Protein AF-A0A353A021-F1 (afdb_monomer)

Sequence (235 aa):
FKGVKILSTRYASTDGLDIVNSQQCAFLNTFIRANDDAIAIKGLDSRAPAECPPTRNLTFCGMQLWNDCNCAMGIGAENHCSLYENIRFMNSSILFSYDDPDYHEALDERAALAICCIHGTYFRNISYENIDVYHCERLIAAGFQPSFWFGFLPGDQSTPGGMSNIRYVNVQSYSNSGSNIANQIHIYGWQREGTPSKSVDGVLLDRVCIEGKPVTSASDPHLVLGPNVVNMTFK

Radius of gyration: 16.08 Å; Cα contacts (8 Å, |Δi|>4): 768; chains: 1; bounding box: 40×40×42 Å

Structure (mmCIF, N/CA/C/O backbone):
data_AF-A0A353A021-F1
#
_entry.id   AF-A0A353A021-F1
#
loop_
_atom_site.group_PDB
_atom_site.id
_atom_site.type_symbol
_atom_site.label_atom_id
_atom_site.label_alt_id
_atom_site.label_comp_id
_atom_site.label_asym_id
_atom_site.label_entity_id
_atom_site.label_seq_id
_atom_site.pdbx_PDB_ins_code
_atom_site.Cartn_x
_atom_site.Cartn_y
_atom_site.Cartn_z
_atom_site.occupancy
_atom_site.B_iso_or_equiv
_atom_site.auth_seq_id
_atom_site.auth_comp_id
_atom_site.auth_asym_id
_atom_site.auth_atom_id
_atom_site.pdbx_PDB_model_num
ATOM 1 N N . PHE A 1 1 ? -15.316 -12.879 -6.096 1.00 92.00 1 PHE A N 1
ATOM 2 C CA . PHE A 1 1 ? -1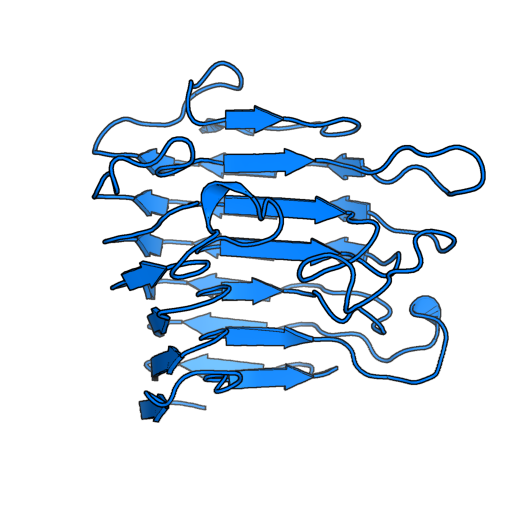5.353 -13.720 -4.882 1.00 92.00 1 PHE A CA 1
ATOM 3 C C . PHE A 1 1 ? -16.256 -13.070 -3.847 1.00 92.00 1 PHE A C 1
ATOM 5 O O . PHE A 1 1 ? -16.175 -11.857 -3.685 1.00 92.00 1 PHE A O 1
ATOM 12 N N . LYS A 1 2 ? -17.151 -13.825 -3.194 1.00 96.81 2 LYS A N 1
ATOM 13 C CA . LYS A 1 2 ? -18.099 -13.269 -2.216 1.00 96.81 2 LYS A CA 1
ATOM 14 C C . LYS A 1 2 ? -18.283 -14.199 -1.018 1.00 96.81 2 LYS A C 1
ATOM 16 O O . LYS A 1 2 ? -18.484 -15.390 -1.232 1.00 96.81 2 LYS A O 1
ATOM 21 N N . GLY A 1 3 ? -18.276 -13.658 0.202 1.00 96.94 3 GLY A N 1
ATOM 22 C CA . GLY A 1 3 ? -18.584 -14.424 1.417 1.00 96.94 3 GLY A CA 1
ATOM 23 C C . GLY A 1 3 ? -17.494 -15.416 1.826 1.00 96.94 3 GLY A C 1
ATOM 24 O O . GLY A 1 3 ? -17.795 -16.422 2.465 1.00 96.94 3 GLY A O 1
ATOM 25 N N . VAL A 1 4 ? -16.249 -15.173 1.412 1.00 97.06 4 VAL A N 1
ATOM 26 C CA . VAL A 1 4 ? -15.121 -16.073 1.678 1.00 97.06 4 VAL A CA 1
ATOM 27 C C . VAL A 1 4 ? -14.572 -15.810 3.082 1.00 97.06 4 VAL A C 1
ATOM 29 O O . VAL A 1 4 ? -14.605 -14.682 3.573 1.00 97.06 4 VAL A O 1
ATOM 32 N N . LYS A 1 5 ? -14.075 -16.855 3.743 1.00 97.81 5 LYS A N 1
ATOM 33 C CA . LYS A 1 5 ? -13.359 -16.742 5.016 1.00 97.81 5 LYS A CA 1
ATOM 34 C C . LYS A 1 5 ? -12.024 -17.457 4.892 1.00 97.81 5 LYS A C 1
ATOM 36 O O . LYS A 1 5 ? -12.008 -18.621 4.502 1.00 97.81 5 LYS A O 1
ATOM 41 N N . ILE A 1 6 ? -10.940 -16.764 5.214 1.00 96.50 6 ILE A N 1
ATOM 42 C CA . ILE A 1 6 ? -9.573 -17.289 5.153 1.00 96.50 6 ILE A CA 1
ATOM 43 C C . ILE A 1 6 ? -8.971 -17.178 6.550 1.00 96.50 6 ILE A C 1
ATOM 45 O O . ILE A 1 6 ? -9.066 -16.125 7.180 1.00 96.50 6 ILE A O 1
ATOM 49 N N . LEU A 1 7 ? -8.427 -18.284 7.056 1.00 95.94 7 LEU A N 1
ATOM 50 C CA . LEU A 1 7 ? -7.794 -18.359 8.368 1.00 95.94 7 LEU A CA 1
ATOM 51 C C . LEU A 1 7 ? -6.447 -19.068 8.225 1.00 95.94 7 LEU A C 1
ATOM 53 O O . LEU A 1 7 ? -6.387 -20.290 8.087 1.00 95.94 7 LEU A O 1
ATOM 57 N N . SER A 1 8 ? -5.387 -18.277 8.292 1.00 90.06 8 SER A N 1
ATOM 58 C CA . SER A 1 8 ? -3.998 -18.663 8.086 1.00 90.06 8 SER A CA 1
ATOM 59 C C . SER A 1 8 ? -3.183 -18.134 9.268 1.00 90.06 8 SER A C 1
ATOM 61 O O . SER A 1 8 ? -2.570 -17.080 9.206 1.00 90.06 8 SER A O 1
ATOM 63 N N . THR A 1 9 ? -3.248 -18.807 10.418 1.00 88.56 9 THR A N 1
ATOM 64 C CA . THR A 1 9 ? -2.686 -18.271 11.677 1.00 88.56 9 THR A CA 1
ATOM 65 C C . THR A 1 9 ? -1.239 -18.684 11.936 1.00 88.56 9 THR A C 1
ATOM 67 O O . THR A 1 9 ? -0.663 -18.310 12.958 1.00 88.56 9 THR A O 1
ATOM 70 N N . ARG A 1 10 ? -0.641 -19.501 11.064 1.00 90.25 10 ARG A N 1
ATOM 71 C CA . ARG A 1 10 ? 0.705 -20.037 11.275 1.00 90.25 10 ARG A CA 1
ATOM 72 C C . ARG A 1 10 ? 1.753 -19.019 10.831 1.00 90.25 10 ARG A C 1
ATOM 74 O O . ARG A 1 10 ? 1.872 -18.750 9.646 1.00 90.25 10 ARG A O 1
ATOM 81 N N . TYR A 1 11 ? 2.556 -18.540 11.772 1.00 85.38 11 TYR A N 1
ATOM 82 C CA . TYR A 1 11 ? 3.728 -17.721 11.465 1.00 85.38 11 TYR A CA 1
ATOM 83 C C . TYR A 1 11 ? 4.793 -18.550 10.712 1.00 85.38 11 TYR A C 1
ATOM 85 O O . TYR A 1 11 ? 5.052 -19.693 11.113 1.00 85.38 11 TYR A O 1
ATOM 93 N N . ALA A 1 12 ? 5.438 -18.072 9.642 1.00 81.56 12 ALA A N 1
ATOM 94 C CA . ALA A 1 12 ? 5.248 -16.832 8.859 1.00 81.56 12 ALA A CA 1
ATOM 95 C C . ALA A 1 12 ? 4.910 -17.165 7.386 1.00 81.56 12 ALA A C 1
ATOM 97 O O . ALA A 1 12 ? 4.803 -18.349 7.047 1.00 81.56 12 ALA A O 1
ATOM 98 N N . SER A 1 13 ? 4.780 -16.149 6.517 1.00 86.31 13 SER A N 1
ATOM 99 C CA . SER A 1 13 ? 4.538 -16.309 5.068 1.00 86.31 13 SER A CA 1
ATOM 100 C C . SER A 1 13 ? 3.213 -16.993 4.746 1.00 86.31 13 SER A C 1
ATOM 102 O O . SER A 1 13 ? 3.128 -17.876 3.888 1.00 86.31 13 SER A O 1
ATOM 104 N N . THR A 1 14 ? 2.175 -16.634 5.502 1.00 92.12 14 THR A N 1
ATOM 105 C CA . THR A 1 14 ? 0.817 -17.135 5.293 1.00 92.12 14 THR A CA 1
ATOM 106 C C . THR A 1 14 ? -0.143 -16.009 4.949 1.00 92.12 14 THR A C 1
ATOM 108 O O . THR A 1 14 ? -1.041 -15.663 5.722 1.00 92.12 14 THR 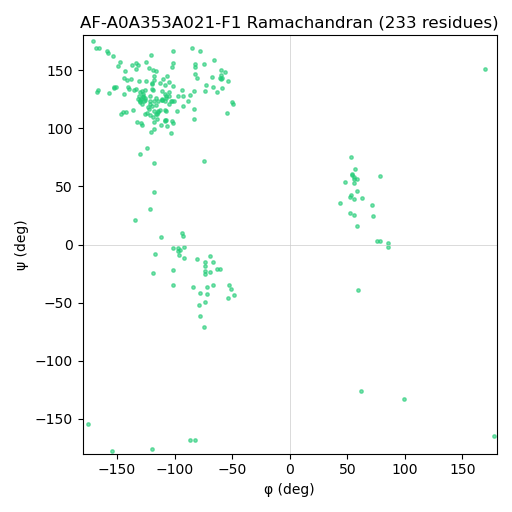A O 1
ATOM 111 N N . ASP A 1 15 ? 0.049 -15.475 3.749 1.00 94.19 15 ASP A N 1
ATOM 112 C CA . ASP A 1 15 ? -0.797 -14.455 3.153 1.00 94.19 15 ASP A CA 1
ATOM 113 C C . ASP A 1 15 ? -2.258 -14.927 3.092 1.00 94.19 15 ASP A C 1
ATOM 115 O O . ASP A 1 15 ? -2.580 -16.117 2.962 1.00 94.19 15 ASP A O 1
ATOM 119 N N . GLY A 1 16 ? -3.175 -13.973 3.207 1.00 95.88 16 GLY A N 1
ATOM 120 C CA . GLY A 1 16 ? -4.602 -14.231 3.093 1.00 95.88 16 GLY A CA 1
ATOM 121 C C . G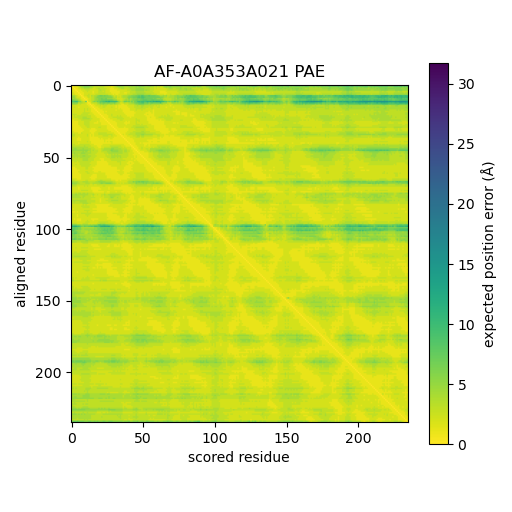LY A 1 16 ? -5.033 -14.379 1.641 1.00 95.88 16 GLY A C 1
ATOM 122 O O . GLY A 1 16 ? -5.561 -15.415 1.234 1.00 95.88 16 GLY A O 1
ATOM 123 N N . LEU A 1 17 ? -4.843 -13.317 0.863 1.00 95.69 17 LEU A N 1
ATOM 124 C CA . LEU A 1 17 ? -5.246 -13.256 -0.532 1.00 95.69 17 LEU A CA 1
ATOM 125 C C . LEU A 1 17 ? -4.145 -12.622 -1.380 1.00 95.69 17 LEU A C 1
ATOM 127 O O . LEU A 1 17 ? -3.906 -11.423 -1.270 1.00 95.69 17 LEU A O 1
ATOM 131 N N . ASP A 1 18 ? -3.584 -13.416 -2.289 1.00 96.31 18 ASP A N 1
ATOM 132 C CA . ASP A 1 18 ? -2.661 -12.955 -3.324 1.00 96.31 18 ASP A CA 1
ATOM 133 C C . ASP A 1 18 ? -3.401 -12.614 -4.623 1.00 96.31 18 ASP A C 1
ATOM 135 O O . ASP A 1 18 ? -4.147 -13.425 -5.184 1.00 96.31 18 ASP A O 1
ATOM 139 N N . ILE A 1 19 ? -3.164 -11.409 -5.139 1.00 97.56 19 ILE A N 1
ATOM 140 C CA . ILE A 1 19 ? -3.688 -10.924 -6.414 1.00 97.56 19 ILE A CA 1
ATOM 141 C C . ILE A 1 19 ? -2.497 -10.587 -7.299 1.00 97.56 19 ILE A C 1
ATOM 143 O O . ILE A 1 19 ? -1.926 -9.502 -7.208 1.00 97.56 19 ILE A O 1
ATOM 147 N N . VAL A 1 20 ? -2.130 -11.523 -8.169 1.00 97.62 20 VAL A N 1
ATOM 148 C CA . VAL A 1 20 ? -0.923 -11.433 -9.000 1.00 97.62 20 VAL A CA 1
ATOM 149 C C . VAL A 1 20 ? -1.307 -11.102 -10.439 1.00 97.62 20 VAL A C 1
ATOM 151 O O . VAL A 1 20 ? -2.095 -11.838 -11.037 1.00 97.62 20 VAL A O 1
ATOM 154 N N . ASN A 1 21 ? -0.800 -9.986 -10.982 1.00 97.81 21 ASN A N 1
ATOM 155 C CA . ASN A 1 21 ? -1.000 -9.545 -12.381 1.00 97.81 21 ASN A CA 1
ATOM 156 C C . ASN A 1 21 ? -2.452 -9.689 -12.892 1.00 97.81 21 ASN A C 1
ATOM 158 O O . ASN A 1 21 ? -2.706 -10.034 -14.049 1.00 97.81 21 ASN A O 1
ATOM 162 N N . SER A 1 22 ? -3.422 -9.465 -12.003 1.00 97.94 22 SER A N 1
ATOM 163 C CA . SER A 1 22 ? -4.833 -9.776 -12.233 1.00 97.94 22 SER A CA 1
ATOM 164 C C . SER A 1 22 ? -5.636 -8.533 -12.584 1.00 97.94 22 SER A C 1
ATOM 166 O O . SER A 1 22 ? -5.317 -7.411 -12.187 1.00 97.94 22 SER A O 1
ATOM 168 N N . GLN A 1 23 ? -6.720 -8.733 -13.330 1.00 98.00 23 GLN A N 1
ATOM 169 C CA . GLN A 1 23 ? -7.564 -7.645 -13.804 1.00 98.00 23 GLN A CA 1
ATOM 170 C C . GLN A 1 23 ? -9.040 -7.958 -13.579 1.00 98.00 23 GLN A C 1
ATOM 172 O O . GLN A 1 23 ? -9.439 -9.119 -13.619 1.00 98.00 23 GLN A O 1
ATOM 177 N N . GLN A 1 24 ? -9.853 -6.917 -13.384 1.00 98.31 24 GLN A N 1
ATOM 178 C CA . GLN A 1 24 ? -11.321 -7.022 -13.352 1.00 98.31 24 GLN A CA 1
ATOM 179 C C . GLN A 1 24 ? -11.836 -7.991 -12.273 1.00 98.31 24 GLN A C 1
ATOM 181 O O . GLN A 1 24 ? -12.713 -8.821 -12.513 1.00 98.31 24 GLN A O 1
ATOM 186 N N . CYS A 1 25 ? -11.285 -7.884 -11.065 1.00 98.19 25 CYS A N 1
ATOM 187 C CA . CYS A 1 25 ? -11.653 -8.739 -9.940 1.00 98.19 25 CYS A CA 1
ATOM 188 C C . CYS A 1 25 ? -12.425 -7.959 -8.874 1.00 98.19 25 CYS A C 1
ATOM 190 O O . CYS A 1 25 ? -12.107 -6.811 -8.564 1.00 98.19 25 CYS A O 1
ATOM 192 N N . ALA A 1 26 ? -13.413 -8.617 -8.268 1.00 98.50 26 ALA A N 1
ATOM 193 C CA . ALA A 1 26 ? -14.145 -8.090 -7.124 1.00 98.50 26 ALA A CA 1
ATOM 194 C C . ALA A 1 26 ? -14.167 -9.101 -5.972 1.00 98.50 26 ALA A C 1
ATOM 196 O O . ALA A 1 26 ? -14.499 -10.277 -6.170 1.00 98.50 26 ALA A O 1
ATOM 197 N N . PHE A 1 27 ? -13.860 -8.629 -4.769 1.00 98.44 27 PHE A N 1
ATOM 198 C CA . PHE A 1 27 ? -13.835 -9.379 -3.518 1.00 98.44 27 PHE A CA 1
ATOM 199 C C . PHE A 1 27 ? -14.799 -8.713 -2.541 1.00 98.44 27 PHE A C 1
ATOM 201 O O . PHE A 1 27 ? -14.643 -7.540 -2.210 1.00 98.44 27 PHE A O 1
ATOM 208 N N . LEU A 1 28 ? -15.842 -9.444 -2.149 1.00 98.69 28 LEU A N 1
ATOM 209 C CA . LEU A 1 28 ? -16.991 -8.883 -1.447 1.00 98.69 28 LEU A CA 1
ATOM 210 C C . LEU A 1 28 ? -17.277 -9.649 -0.156 1.00 98.69 28 LEU A C 1
ATOM 212 O O . LEU A 1 28 ? -17.483 -10.863 -0.194 1.00 98.69 28 LEU A O 1
ATOM 216 N N . ASN A 1 29 ? -17.421 -8.938 0.957 1.00 98.56 29 ASN A N 1
ATOM 217 C CA . ASN A 1 29 ? -17.878 -9.494 2.233 1.00 98.56 29 ASN A CA 1
ATOM 218 C C . ASN A 1 29 ? -17.005 -10.668 2.703 1.00 98.56 29 ASN A C 1
ATOM 220 O O . ASN A 1 29 ? -17.508 -11.771 2.931 1.00 98.56 29 ASN A O 1
ATOM 224 N N . THR A 1 30 ? -15.696 -10.445 2.774 1.00 98.19 30 THR A N 1
ATOM 225 C CA . THR A 1 30 ? -14.707 -11.481 3.089 1.00 98.19 30 THR A CA 1
ATOM 226 C C . THR A 1 30 ? -14.069 -11.201 4.445 1.00 98.19 30 THR A C 1
ATOM 228 O O . THR A 1 30 ? -13.740 -10.058 4.753 1.00 98.19 30 THR A O 1
ATOM 231 N N . PHE A 1 31 ? -13.863 -12.256 5.233 1.00 98.50 31 PHE A N 1
ATOM 232 C CA . PHE A 1 31 ? -13.054 -12.204 6.452 1.00 98.50 31 PHE A CA 1
ATOM 233 C C . PHE A 1 31 ? -11.700 -12.868 6.203 1.00 98.50 31 PHE A C 1
ATOM 235 O O . PHE A 1 31 ? -11.657 -13.987 5.686 1.00 98.50 31 PHE A O 1
ATOM 242 N N . ILE A 1 32 ? -10.613 -12.204 6.582 1.00 98.12 32 ILE A N 1
ATOM 243 C CA . ILE A 1 32 ? -9.255 -12.730 6.448 1.00 98.12 32 ILE A CA 1
ATOM 244 C C . ILE A 1 32 ? -8.534 -12.581 7.779 1.00 98.12 32 ILE A C 1
ATOM 246 O O . ILE A 1 32 ? -8.409 -11.479 8.306 1.00 98.12 32 ILE A O 1
ATOM 250 N N . ARG A 1 33 ? -8.021 -13.702 8.279 1.00 97.06 33 ARG A N 1
ATOM 251 C CA . ARG A 1 33 ? -7.033 -13.762 9.346 1.00 97.06 33 ARG A CA 1
ATOM 252 C C . ARG A 1 33 ? -5.760 -14.369 8.772 1.00 97.06 33 ARG A C 1
ATOM 254 O O . ARG A 1 33 ? -5.779 -15.550 8.446 1.00 97.06 33 ARG A O 1
ATOM 261 N N . ALA A 1 34 ? -4.694 -13.590 8.658 1.00 96.06 34 ALA A N 1
ATOM 262 C CA . ALA A 1 34 ? -3.418 -13.998 8.072 1.00 96.06 34 ALA A CA 1
ATOM 263 C C . ALA A 1 34 ? -2.264 -13.762 9.052 1.00 96.06 34 ALA A C 1
ATOM 265 O O . ALA A 1 34 ? -2.388 -12.953 9.975 1.00 96.06 34 ALA A O 1
ATOM 266 N N . ASN A 1 35 ? -1.158 -14.478 8.870 1.00 93.75 35 ASN A N 1
ATOM 267 C CA . ASN A 1 35 ? 0.086 -14.268 9.610 1.00 93.75 35 ASN A CA 1
ATOM 268 C C . ASN A 1 35 ? 1.212 -13.865 8.639 1.00 93.75 35 ASN A C 1
ATOM 270 O O . ASN A 1 35 ? 2.300 -14.441 8.634 1.00 93.75 35 ASN A O 1
ATOM 274 N N . ASP A 1 36 ? 0.832 -12.941 7.755 1.00 93.19 36 ASP A N 1
ATOM 275 C CA . ASP A 1 36 ? 1.571 -12.143 6.773 1.00 93.19 36 ASP A CA 1
ATOM 276 C C . ASP A 1 36 ? 0.532 -11.176 6.153 1.00 93.19 36 ASP A C 1
ATOM 278 O O . ASP A 1 36 ? -0.501 -10.916 6.787 1.00 93.19 36 ASP A O 1
ATOM 282 N N . ASP A 1 37 ? 0.732 -10.705 4.922 1.00 95.56 37 ASP A N 1
ATOM 283 C CA . ASP A 1 37 ? -0.216 -9.846 4.213 1.00 95.56 37 ASP A CA 1
ATOM 284 C C . ASP A 1 37 ? -1.654 -10.403 4.209 1.00 95.56 37 ASP A C 1
ATOM 286 O O . ASP A 1 37 ? -1.926 -11.498 3.710 1.00 95.56 37 ASP A O 1
ATOM 290 N N . ALA A 1 38 ? -2.637 -9.645 4.710 1.00 97.38 38 ALA A N 1
ATOM 291 C CA . ALA A 1 38 ? -4.036 -10.083 4.616 1.00 97.38 38 ALA A CA 1
ATOM 292 C C . ALA A 1 38 ? -4.553 -9.985 3.170 1.00 97.38 38 ALA A C 1
ATOM 294 O O . ALA A 1 38 ? -5.223 -10.896 2.675 1.00 97.38 38 ALA A O 1
ATOM 295 N N . ILE A 1 39 ? -4.226 -8.894 2.481 1.00 98.12 39 ILE A N 1
ATOM 296 C CA . ILE A 1 39 ? -4.413 -8.728 1.039 1.00 98.12 39 ILE A CA 1
ATOM 297 C C . ILE A 1 39 ?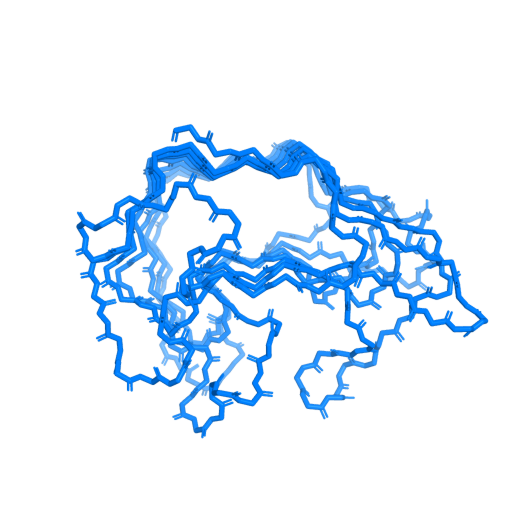 -3.076 -8.285 0.458 1.00 98.12 39 ILE A C 1
ATOM 299 O O . ILE A 1 39 ? -2.603 -7.206 0.809 1.00 98.12 39 ILE A O 1
ATOM 303 N N . ALA A 1 40 ? -2.532 -9.065 -0.471 1.00 97.81 40 ALA A N 1
ATOM 304 C CA . ALA A 1 40 ? -1.299 -8.753 -1.176 1.00 97.81 40 ALA A CA 1
ATOM 305 C C . ALA A 1 40 ? -1.577 -8.601 -2.680 1.00 97.81 40 ALA A C 1
ATOM 307 O O . ALA A 1 40 ? -1.977 -9.541 -3.373 1.00 97.81 40 ALA A O 1
ATOM 308 N N . ILE A 1 41 ? -1.396 -7.392 -3.211 1.00 98.69 41 ILE A N 1
ATOM 309 C CA . ILE A 1 41 ? -1.548 -7.101 -4.641 1.00 98.69 41 ILE A CA 1
ATOM 310 C C . ILE A 1 41 ? -0.162 -7.005 -5.273 1.00 98.69 41 ILE A C 1
ATOM 312 O O . ILE A 1 41 ? 0.534 -6.006 -5.108 1.00 98.69 41 ILE A O 1
ATOM 316 N N . LYS A 1 42 ? 0.216 -8.021 -6.048 1.00 97.44 42 LYS A N 1
ATOM 317 C CA . LYS A 1 42 ? 1.590 -8.248 -6.507 1.00 97.44 42 LYS A CA 1
ATOM 318 C C . LYS A 1 42 ? 1.707 -8.255 -8.032 1.00 97.44 42 LYS A C 1
ATOM 320 O O . LYS A 1 42 ? 0.728 -8.381 -8.779 1.00 97.44 42 LYS A O 1
ATOM 325 N N . GLY A 1 43 ? 2.938 -8.097 -8.496 1.00 97.00 43 GLY A N 1
ATOM 326 C CA . GLY A 1 43 ? 3.365 -8.305 -9.872 1.00 97.00 43 GLY A CA 1
ATOM 327 C C . GLY A 1 43 ? 4.537 -9.276 -9.890 1.00 97.00 43 GLY A C 1
ATOM 328 O O . GLY A 1 43 ? 5.614 -8.928 -9.410 1.00 97.00 43 GLY A O 1
ATOM 329 N N . LEU A 1 44 ? 4.324 -10.471 -10.438 1.00 95.62 44 LEU A N 1
ATOM 330 C CA . LEU A 1 44 ? 5.322 -11.529 -10.547 1.00 95.62 44 LEU A CA 1
ATOM 331 C C . LEU A 1 44 ? 5.505 -11.896 -12.020 1.00 95.62 44 LEU A C 1
ATOM 333 O O . LEU A 1 44 ? 4.623 -12.471 -12.654 1.00 95.62 44 LEU A O 1
ATOM 337 N N . ASP A 1 45 ? 6.672 -11.569 -12.559 1.00 94.75 45 ASP A N 1
ATOM 338 C CA . ASP A 1 45 ? 7.097 -11.903 -13.915 1.00 94.75 45 ASP A CA 1
ATOM 339 C C . ASP A 1 45 ? 8.632 -11.848 -13.965 1.00 94.75 45 ASP A C 1
ATOM 341 O O . ASP A 1 45 ? 9.269 -11.299 -13.068 1.00 94.75 45 ASP A O 1
ATOM 345 N N . SER A 1 46 ? 9.243 -12.406 -15.006 1.00 93.00 46 SER A N 1
ATOM 346 C CA . SER A 1 46 ? 10.695 -12.344 -15.212 1.00 93.00 46 SER A CA 1
ATOM 347 C C . SER A 1 46 ? 11.139 -11.157 -16.072 1.00 93.00 46 SER A C 1
ATOM 349 O O . SER A 1 46 ? 12.336 -10.911 -16.207 1.00 93.00 46 SER A O 1
ATOM 351 N N . ARG A 1 47 ? 10.204 -10.465 -16.731 1.00 95.75 47 ARG A N 1
ATOM 352 C CA . ARG A 1 47 ? 10.491 -9.335 -17.628 1.00 95.75 47 ARG A CA 1
ATOM 353 C C . ARG A 1 47 ? 10.619 -8.019 -16.867 1.00 95.75 47 ARG A C 1
ATOM 355 O O . ARG A 1 47 ? 10.251 -7.917 -15.699 1.00 95.75 47 ARG A O 1
ATOM 362 N N . ALA A 1 48 ? 11.094 -6.982 -17.554 1.00 94.62 48 ALA A N 1
ATOM 363 C CA . ALA A 1 48 ? 11.065 -5.625 -17.019 1.00 94.62 48 ALA A CA 1
ATOM 364 C C . ALA A 1 48 ? 9.612 -5.185 -16.726 1.00 94.62 48 ALA A C 1
ATOM 366 O O . ALA A 1 48 ? 8.712 -5.547 -17.494 1.00 94.62 48 ALA A O 1
ATOM 367 N N . PRO A 1 49 ? 9.355 -4.366 -15.682 1.00 96.69 49 PRO A N 1
ATOM 368 C CA . PRO A 1 49 ? 7.999 -3.970 -15.292 1.00 96.69 49 PRO A CA 1
ATOM 369 C C . PRO A 1 49 ? 7.124 -3.485 -16.456 1.00 96.69 49 PRO A C 1
ATOM 371 O O . PRO A 1 49 ? 5.993 -3.939 -16.600 1.00 96.69 49 PRO A O 1
ATOM 374 N N . ALA A 1 50 ? 7.660 -2.652 -17.354 1.00 96.69 50 ALA A N 1
ATOM 375 C CA . ALA A 1 50 ? 6.928 -2.101 -18.501 1.00 96.69 50 ALA A CA 1
ATOM 376 C C . ALA A 1 50 ? 6.394 -3.154 -19.499 1.00 96.69 50 ALA A C 1
ATOM 378 O O . ALA A 1 50 ? 5.455 -2.870 -20.240 1.00 96.69 50 ALA A O 1
ATOM 379 N N . GLU A 1 51 ? 6.963 -4.360 -19.517 1.00 97.12 51 GLU A N 1
ATOM 380 C CA . GLU A 1 51 ? 6.569 -5.465 -20.403 1.00 97.12 51 GLU A CA 1
ATOM 381 C C . GLU A 1 51 ? 5.599 -6.451 -19.733 1.00 97.12 51 GLU A C 1
ATOM 383 O O . GLU A 1 51 ? 5.061 -7.356 -20.381 1.00 97.12 51 GLU A O 1
ATOM 388 N N . CYS A 1 52 ? 5.383 -6.296 -18.427 1.00 97.88 52 CYS A N 1
ATOM 389 C CA . CYS A 1 52 ? 4.556 -7.187 -17.628 1.00 97.88 52 CYS A CA 1
ATOM 390 C C . CYS A 1 52 ? 3.065 -6.827 -17.761 1.00 97.88 52 CYS A C 1
ATOM 392 O O . CYS A 1 52 ? 2.721 -5.658 -17.980 1.00 97.88 52 CYS A O 1
ATOM 394 N N . PRO A 1 53 ? 2.136 -7.783 -17.585 1.00 97.31 53 PRO A N 1
ATOM 395 C CA . PRO A 1 53 ? 0.711 -7.474 -17.564 1.00 97.31 53 PRO A CA 1
ATOM 396 C C . PRO A 1 53 ? 0.366 -6.505 -16.419 1.00 97.31 53 PRO A C 1
ATOM 398 O O . PRO A 1 53 ? 0.951 -6.618 -15.337 1.00 97.31 53 PRO A O 1
ATOM 401 N N . PRO A 1 54 ? -0.580 -5.572 -16.626 1.00 97.75 54 PRO A N 1
ATOM 402 C CA . PRO A 1 54 ? -1.001 -4.650 -15.580 1.00 97.75 54 PRO A CA 1
ATOM 403 C C . PRO A 1 54 ? -1.887 -5.349 -14.542 1.00 97.75 54 PRO A C 1
ATOM 405 O O . PRO A 1 54 ? -2.622 -6.287 -14.866 1.00 97.75 54 PRO A O 1
ATOM 408 N N . THR A 1 55 ? -1.908 -4.802 -13.330 1.00 98.56 55 THR A N 1
ATOM 409 C CA . THR A 1 55 ? -2.835 -5.175 -12.259 1.00 98.56 55 THR A CA 1
ATOM 410 C C . THR A 1 55 ? -3.841 -4.048 -12.081 1.00 98.56 55 THR A C 1
ATOM 412 O O . THR A 1 55 ? -3.500 -2.969 -11.602 1.00 98.56 55 THR A O 1
ATOM 415 N N . ARG A 1 56 ? -5.090 -4.243 -12.513 1.00 98.69 56 ARG A N 1
ATOM 416 C CA . ARG A 1 56 ? -6.043 -3.123 -12.570 1.00 98.69 56 ARG A CA 1
ATOM 417 C C . ARG A 1 56 ? -7.505 -3.500 -12.466 1.00 98.69 56 ARG A C 1
ATOM 419 O O . ARG A 1 56 ? -7.897 -4.623 -12.775 1.00 98.69 56 ARG A O 1
ATOM 426 N N . ASN A 1 57 ? -8.338 -2.514 -12.146 1.00 98.81 57 ASN A N 1
ATOM 427 C CA . ASN A 1 57 ? -9.784 -2.684 -11.992 1.00 98.81 57 ASN A CA 1
ATOM 428 C C . ASN A 1 57 ? -10.089 -3.724 -10.906 1.00 98.81 57 ASN A C 1
ATOM 430 O O . ASN A 1 57 ? -10.726 -4.748 -11.165 1.00 98.81 57 ASN A O 1
ATOM 434 N N . LEU A 1 58 ? -9.571 -3.473 -9.704 1.00 98.88 58 LEU A N 1
ATOM 435 C CA . LEU A 1 58 ? -9.762 -4.328 -8.539 1.00 98.88 58 LEU A CA 1
ATOM 436 C C . LEU A 1 58 ? -10.694 -3.645 -7.546 1.00 98.88 58 LEU A C 1
ATOM 438 O O . LEU A 1 58 ? -10.586 -2.447 -7.288 1.00 98.88 58 LEU A O 1
ATOM 442 N N . THR A 1 59 ? -11.624 -4.407 -6.988 1.00 98.88 59 THR A N 1
ATOM 443 C CA . THR A 1 59 ? -12.574 -3.914 -5.992 1.00 98.88 59 THR A CA 1
ATOM 444 C C . THR A 1 59 ? -12.589 -4.828 -4.779 1.00 98.88 59 THR A C 1
ATOM 446 O O . THR A 1 59 ? -12.871 -6.018 -4.900 1.00 98.88 59 THR A O 1
ATOM 449 N N . PHE A 1 60 ? -12.359 -4.253 -3.608 1.00 98.88 60 PHE A N 1
ATOM 450 C CA . PHE A 1 60 ? -12.463 -4.902 -2.309 1.00 98.88 60 PHE A CA 1
ATOM 451 C C . PHE A 1 60 ? -13.525 -4.156 -1.506 1.00 98.88 60 PHE A C 1
ATOM 453 O O . PHE A 1 60 ? -13.402 -2.953 -1.293 1.00 98.88 60 PHE A O 1
ATOM 460 N N . CYS A 1 61 ? -14.603 -4.830 -1.112 1.00 98.81 61 CYS A N 1
ATOM 461 C CA . CYS A 1 61 ? -15.705 -4.182 -0.405 1.00 98.81 61 CYS A CA 1
ATOM 462 C C . CYS A 1 61 ? -16.251 -5.064 0.714 1.00 98.81 61 CYS A C 1
ATOM 464 O O . CYS A 1 61 ? -16.530 -6.242 0.486 1.00 98.81 61 CYS A O 1
ATOM 466 N N . GLY A 1 62 ? -16.470 -4.499 1.902 1.00 98.75 62 GLY A N 1
ATOM 467 C CA . GLY A 1 62 ? -16.963 -5.275 3.043 1.00 98.75 62 GLY A CA 1
ATOM 468 C C . GLY A 1 62 ? -15.914 -6.235 3.605 1.00 98.75 62 GLY A C 1
ATOM 469 O O . GLY A 1 62 ? -16.261 -7.347 3.999 1.00 98.75 62 GLY A O 1
ATOM 470 N N . MET A 1 63 ? -14.634 -5.863 3.574 1.00 98.75 63 MET A N 1
ATOM 471 C CA . MET A 1 63 ? -13.553 -6.699 4.096 1.00 98.75 63 MET A CA 1
ATOM 472 C C . MET A 1 63 ? -13.461 -6.568 5.618 1.00 98.75 63 MET A C 1
ATOM 474 O O . MET A 1 63 ? -13.635 -5.478 6.155 1.00 98.75 63 MET A O 1
ATOM 478 N N . GLN A 1 64 ? -13.155 -7.667 6.301 1.00 98.75 64 GLN A N 1
ATOM 479 C CA . GLN A 1 64 ? -12.753 -7.679 7.709 1.00 98.75 64 GLN A CA 1
ATOM 480 C C . GLN A 1 64 ? -11.397 -8.367 7.812 1.00 98.75 64 GLN A C 1
ATOM 482 O O . GLN A 1 64 ? -11.292 -9.556 7.504 1.00 98.75 64 GLN A O 1
ATOM 487 N N . LEU A 1 65 ? -10.368 -7.612 8.181 1.00 98.62 65 LEU A N 1
ATOM 488 C CA . LEU A 1 65 ? -8.976 -8.038 8.068 1.00 98.62 65 LEU A CA 1
ATOM 489 C C . LEU A 1 65 ? -8.300 -8.109 9.434 1.00 98.62 65 LEU A C 1
ATOM 491 O O . LEU A 1 65 ? -8.520 -7.255 10.292 1.00 98.62 65 LEU A O 1
ATOM 495 N N . TRP A 1 66 ? -7.463 -9.125 9.602 1.00 97.75 66 TRP A N 1
ATOM 496 C CA . TRP A 1 66 ? -6.547 -9.275 10.720 1.00 97.75 66 TRP A CA 1
ATOM 497 C C . TRP A 1 66 ? -5.238 -9.877 10.211 1.00 97.75 66 TRP A C 1
ATOM 499 O O . TRP A 1 66 ? -5.218 -11.048 9.824 1.00 97.75 66 TRP A O 1
ATOM 509 N N . ASN A 1 67 ? -4.147 -9.119 10.274 1.00 95.19 67 ASN A N 1
ATOM 510 C CA . ASN A 1 67 ? -2.785 -9.603 10.034 1.00 95.19 67 ASN A CA 1
ATOM 511 C C . ASN A 1 67 ? -1.902 -9.411 11.278 1.00 95.19 67 ASN A C 1
ATOM 513 O O . ASN A 1 67 ? -1.977 -8.372 11.929 1.00 95.19 67 ASN A O 1
ATOM 517 N N . ASP A 1 68 ? -1.075 -10.410 11.614 1.00 90.81 68 ASP A N 1
ATOM 518 C CA . ASP A 1 68 ? -0.066 -10.276 12.692 1.00 90.81 68 ASP A CA 1
ATOM 519 C C . ASP A 1 68 ? 1.341 -9.929 12.177 1.00 90.81 68 ASP A C 1
ATOM 521 O O . ASP A 1 68 ? 2.274 -9.806 12.969 1.00 90.81 68 ASP A O 1
ATOM 525 N N . CYS A 1 69 ? 1.510 -9.852 10.859 1.00 90.81 69 CYS A N 1
ATOM 526 C CA . CYS A 1 69 ? 2.754 -9.465 10.212 1.00 90.81 69 CYS A CA 1
ATOM 527 C C . CYS A 1 69 ? 2.420 -8.711 8.913 1.00 90.81 69 CYS A C 1
ATOM 529 O O . CYS A 1 69 ? 1.342 -8.902 8.345 1.00 90.81 69 CYS A O 1
ATOM 531 N N . ASN A 1 70 ? 3.350 -7.887 8.437 1.00 93.25 70 ASN A N 1
ATOM 532 C CA . ASN A 1 70 ? 3.316 -7.215 7.140 1.00 93.25 70 ASN A CA 1
ATOM 533 C C . ASN A 1 70 ? 2.130 -6.242 6.967 1.00 93.25 70 ASN A C 1
ATOM 535 O O . ASN A 1 70 ? 1.980 -5.349 7.798 1.00 93.25 70 ASN A O 1
ATOM 539 N N . CYS A 1 71 ? 1.309 -6.351 5.917 1.00 95.69 71 CYS A N 1
ATOM 540 C CA . CYS A 1 71 ? 0.284 -5.351 5.609 1.00 95.69 71 CYS A CA 1
ATOM 541 C C . CYS A 1 71 ? -1.148 -5.909 5.666 1.00 95.69 71 CYS A C 1
ATOM 543 O O . CYS A 1 71 ? -1.439 -7.022 5.229 1.00 95.69 71 CYS A O 1
ATOM 545 N N . ALA A 1 72 ? -2.115 -5.102 6.115 1.00 97.75 72 ALA A N 1
ATOM 546 C CA . ALA A 1 72 ? -3.522 -5.497 5.990 1.00 97.75 72 ALA A CA 1
ATOM 547 C C . ALA A 1 72 ? -3.998 -5.373 4.529 1.00 97.75 72 ALA A C 1
ATOM 549 O O . ALA A 1 72 ? -4.589 -6.294 3.965 1.00 97.75 72 ALA A O 1
ATOM 550 N N . MET A 1 73 ? -3.732 -4.225 3.903 1.00 98.44 73 MET A N 1
ATOM 551 C CA . MET A 1 73 ? -4.020 -3.937 2.498 1.00 98.44 73 MET A CA 1
ATOM 552 C C . MET A 1 73 ? -2.725 -3.518 1.796 1.00 98.44 73 MET A C 1
ATOM 554 O O . MET A 1 73 ? -2.446 -2.325 1.669 1.00 98.44 73 MET A O 1
ATOM 558 N N . GLY A 1 74 ? -1.935 -4.503 1.368 1.00 97.81 74 GLY A N 1
ATOM 559 C CA . GLY A 1 74 ? -0.645 -4.309 0.713 1.00 97.81 74 GLY A CA 1
ATOM 560 C C . GLY A 1 74 ? -0.740 -4.276 -0.812 1.00 97.81 74 GLY A C 1
ATOM 561 O O . GLY A 1 74 ? -1.368 -5.130 -1.444 1.00 97.81 74 GLY A O 1
ATOM 562 N N . ILE A 1 75 ? -0.084 -3.290 -1.423 1.00 98.62 75 ILE A N 1
ATOM 563 C CA . ILE A 1 75 ? 0.162 -3.229 -2.865 1.00 98.62 75 ILE A CA 1
ATOM 564 C C . ILE A 1 75 ? 1.663 -3.155 -3.104 1.00 98.62 75 ILE A C 1
ATOM 566 O O . ILE A 1 75 ? 2.325 -2.219 -2.663 1.00 98.62 75 ILE A O 1
ATOM 570 N N . GLY A 1 76 ? 2.182 -4.093 -3.884 1.00 96.12 76 GLY A N 1
ATOM 571 C CA . GLY A 1 76 ? 3.567 -4.115 -4.307 1.00 96.12 76 GLY A CA 1
ATOM 572 C C . GLY A 1 76 ? 4.429 -5.057 -3.483 1.00 96.12 76 GLY A C 1
ATOM 573 O O . GLY A 1 76 ? 4.043 -6.210 -3.350 1.00 96.12 76 GLY A O 1
ATOM 574 N N . ALA A 1 77 ? 5.606 -4.595 -3.045 1.00 94.25 77 ALA A N 1
ATOM 575 C CA . ALA A 1 77 ? 6.777 -5.401 -2.659 1.00 94.25 77 ALA A CA 1
ATOM 576 C C . ALA A 1 77 ? 7.312 -6.292 -3.797 1.00 94.25 77 ALA A C 1
ATOM 578 O O . ALA A 1 77 ? 8.508 -6.335 -4.040 1.00 94.25 77 ALA A O 1
ATOM 579 N N . GLU A 1 78 ? 6.457 -6.897 -4.609 1.00 95.62 78 GLU A N 1
ATOM 580 C CA . GLU A 1 78 ? 6.819 -7.446 -5.908 1.00 95.62 78 GLU A CA 1
ATOM 581 C C . GLU A 1 78 ? 6.110 -6.656 -7.009 1.00 95.62 78 GLU A C 1
ATOM 583 O O . GLU A 1 78 ? 4.880 -6.640 -7.100 1.00 95.62 78 GLU A O 1
ATOM 588 N N . ASN A 1 79 ? 6.890 -5.949 -7.839 1.00 96.94 79 ASN A N 1
ATOM 589 C CA . ASN A 1 79 ? 6.376 -4.955 -8.789 1.00 96.94 79 ASN A CA 1
ATOM 590 C C . ASN A 1 79 ? 6.721 -5.245 -10.256 1.00 96.94 79 ASN A C 1
ATOM 592 O O . ASN A 1 79 ? 6.824 -4.316 -11.060 1.00 96.94 79 ASN A O 1
ATOM 596 N N . HIS A 1 80 ? 6.853 -6.515 -10.644 1.00 97.25 80 HIS A N 1
ATOM 597 C CA . HIS A 1 80 ? 6.928 -6.903 -12.057 1.00 97.25 80 HIS A CA 1
ATOM 598 C C . HIS A 1 80 ? 5.534 -6.796 -12.704 1.00 97.25 80 HIS A C 1
ATOM 600 O O . HIS A 1 80 ? 4.817 -7.766 -12.950 1.00 97.25 80 HIS A O 1
ATOM 606 N N . CYS A 1 81 ? 5.110 -5.549 -12.897 1.00 97.12 81 CYS A N 1
ATOM 607 C CA . CYS A 1 81 ? 3.797 -5.127 -13.357 1.00 97.12 81 CYS A CA 1
ATOM 608 C C . CYS A 1 81 ? 3.951 -3.777 -14.062 1.00 97.12 81 CYS A C 1
ATOM 610 O O . CYS A 1 81 ? 4.617 -2.883 -13.538 1.00 97.12 81 CYS A O 1
ATOM 612 N N . SER A 1 82 ? 3.332 -3.598 -15.228 1.00 97.44 82 SER A N 1
ATOM 613 C CA . SER A 1 82 ? 3.468 -2.347 -15.995 1.00 97.44 82 SER A CA 1
ATOM 614 C C . SER A 1 82 ? 2.704 -1.176 -15.387 1.00 97.44 82 SER A C 1
ATOM 616 O O . SER A 1 82 ? 3.054 -0.019 -15.630 1.00 97.44 82 SER A O 1
ATOM 618 N N . LEU A 1 83 ? 1.645 -1.466 -14.627 1.00 98.12 83 LEU A N 1
ATOM 619 C CA . LEU A 1 83 ? 0.766 -0.468 -14.032 1.00 98.12 83 LEU A CA 1
ATOM 620 C C . LEU A 1 83 ? -0.147 -1.104 -12.975 1.00 98.12 83 LEU A C 1
ATOM 622 O O . LEU A 1 83 ? -0.845 -2.077 -13.269 1.00 98.12 83 LEU A O 1
ATOM 626 N N . TYR A 1 84 ? -0.220 -0.479 -11.801 1.00 98.88 84 TYR A N 1
ATOM 627 C CA . TYR A 1 84 ? -1.289 -0.681 -10.824 1.00 98.88 84 TYR A CA 1
ATOM 628 C C . TYR A 1 84 ? -2.323 0.433 -10.982 1.00 98.88 84 TYR A C 1
ATOM 630 O O . TYR A 1 84 ? -2.000 1.601 -10.764 1.00 98.88 84 TYR A O 1
ATOM 638 N N . GLU A 1 85 ? -3.554 0.114 -11.388 1.00 98.81 85 GLU A N 1
ATOM 639 C CA . GLU A 1 85 ? -4.551 1.156 -11.675 1.00 98.81 85 GLU A CA 1
ATOM 640 C C . GLU A 1 85 ? -5.984 0.800 -11.287 1.00 98.81 85 GLU A C 1
ATOM 642 O O . GLU A 1 85 ? -6.436 -0.326 -11.485 1.00 98.81 85 GLU A O 1
ATOM 647 N N . ASN A 1 86 ? -6.743 1.791 -10.808 1.00 98.88 86 ASN A N 1
ATOM 648 C CA . ASN A 1 86 ? -8.165 1.638 -10.494 1.00 98.88 86 ASN A CA 1
ATOM 649 C C . ASN A 1 86 ? -8.391 0.492 -9.492 1.00 98.88 86 ASN A C 1
ATOM 651 O O . ASN A 1 86 ? -9.066 -0.504 -9.775 1.00 98.88 86 ASN A O 1
ATOM 655 N N . ILE A 1 87 ? -7.748 0.625 -8.333 1.00 98.94 87 ILE A N 1
ATOM 656 C CA . ILE A 1 87 ? -7.827 -0.316 -7.213 1.00 98.94 87 ILE A CA 1
ATOM 657 C C . ILE A 1 87 ? -8.576 0.384 -6.088 1.00 98.94 87 ILE A C 1
ATOM 659 O O . ILE A 1 87 ? -8.208 1.486 -5.686 1.00 98.94 87 ILE A O 1
ATOM 663 N N . ARG A 1 88 ? -9.650 -0.239 -5.607 1.00 98.88 88 ARG A N 1
ATOM 664 C CA . ARG A 1 88 ? -10.573 0.389 -4.660 1.00 98.88 88 ARG A CA 1
ATOM 665 C C . ARG A 1 88 ? -10.831 -0.520 -3.472 1.00 98.88 88 ARG A C 1
ATOM 667 O O . ARG A 1 88 ? -11.322 -1.634 -3.654 1.00 98.88 88 ARG A O 1
ATOM 674 N N . PHE A 1 89 ? -10.569 -0.013 -2.276 1.00 98.94 89 PHE A N 1
ATOM 675 C CA . PHE A 1 89 ? -10.953 -0.610 -1.001 1.00 98.94 89 PHE A CA 1
ATOM 676 C C . PHE A 1 89 ? -12.090 0.215 -0.410 1.00 98.94 89 PHE A C 1
ATOM 678 O O . PHE A 1 89 ? -11.978 1.435 -0.309 1.00 98.94 89 PHE A O 1
ATOM 685 N N . MET A 1 90 ? -13.206 -0.425 -0.068 1.00 98.81 90 MET A N 1
ATOM 686 C CA . MET A 1 90 ? -14.426 0.275 0.330 1.00 98.81 90 MET A CA 1
ATOM 687 C C . MET A 1 90 ? -15.106 -0.394 1.520 1.00 98.81 90 MET A C 1
ATOM 689 O O . MET A 1 90 ? -15.192 -1.622 1.569 1.00 98.81 90 MET A O 1
ATOM 693 N N . ASN A 1 91 ? -15.671 0.399 2.431 1.00 98.88 91 ASN A N 1
ATOM 694 C CA . ASN A 1 91 ? -16.576 -0.065 3.494 1.00 98.88 91 ASN A CA 1
ATOM 695 C C . ASN A 1 91 ? -16.013 -1.289 4.232 1.00 98.88 91 ASN A C 1
ATOM 697 O O . ASN A 1 91 ? -16.618 -2.363 4.214 1.00 98.88 91 ASN A O 1
ATOM 701 N N . SER A 1 92 ? -14.792 -1.171 4.740 1.00 98.88 92 SER A N 1
ATOM 702 C CA . SER A 1 92 ? -14.019 -2.303 5.253 1.00 98.88 92 SER A CA 1
ATOM 703 C C . SER A 1 92 ? -13.398 -1.970 6.600 1.00 98.88 92 SER A C 1
ATOM 705 O O . SER A 1 92 ? -13.157 -0.807 6.905 1.00 98.88 92 SER A O 1
ATOM 707 N N . SER A 1 93 ? -13.107 -3.002 7.383 1.00 98.81 93 SER A N 1
ATOM 708 C CA . SER A 1 93 ? -12.527 -2.863 8.711 1.00 98.81 93 SER A CA 1
ATOM 709 C C . SER A 1 93 ? -11.244 -3.679 8.836 1.00 98.81 93 SER A C 1
ATOM 711 O O . SER A 1 93 ? -11.202 -4.859 8.484 1.00 98.81 93 SER A O 1
ATOM 713 N N . ILE A 1 94 ? -10.207 -3.061 9.381 1.00 98.81 94 ILE A N 1
ATOM 714 C CA . ILE A 1 94 ? -8.974 -3.704 9.821 1.00 98.81 94 ILE A CA 1
ATOM 715 C C . ILE A 1 94 ? -9.089 -3.836 11.335 1.00 98.81 94 ILE A C 1
ATOM 717 O O . ILE A 1 94 ? -9.009 -2.856 12.072 1.00 98.81 94 ILE A O 1
ATOM 721 N N . LEU A 1 95 ? -9.360 -5.055 11.790 1.00 98.44 95 LEU A N 1
ATOM 722 C CA . LEU A 1 95 ? -9.539 -5.369 13.205 1.00 98.44 95 LEU A CA 1
ATOM 723 C C . LEU A 1 95 ? -8.201 -5.323 13.941 1.00 98.44 95 LEU A C 1
ATOM 725 O O . LEU A 1 95 ? -8.146 -4.891 15.087 1.00 98.44 95 LEU A O 1
ATOM 729 N N . PHE A 1 96 ? -7.136 -5.766 13.275 1.00 96.38 96 PHE A N 1
ATOM 730 C CA . PHE A 1 96 ? -5.781 -5.749 13.803 1.00 96.38 96 PHE A CA 1
ATOM 731 C C . PHE A 1 96 ? -4.778 -5.780 12.647 1.00 96.38 96 PHE A C 1
ATOM 733 O O . PHE A 1 96 ? -4.916 -6.615 11.754 1.00 96.38 96 PHE A O 1
ATOM 740 N N . SER A 1 97 ? -3.797 -4.883 12.657 1.00 95.50 97 SER A N 1
ATOM 741 C CA . SER A 1 97 ? -2.639 -4.916 11.762 1.00 95.50 97 SER A CA 1
ATOM 742 C C . SER A 1 97 ? -1.382 -4.764 12.590 1.00 95.50 97 SER A C 1
ATOM 744 O O . SER A 1 97 ? -1.226 -3.779 13.307 1.00 95.50 97 SER A O 1
ATOM 746 N N . TYR A 1 98 ? -0.487 -5.730 12.490 1.00 90.12 98 TYR A N 1
ATOM 747 C CA . TYR A 1 98 ? 0.813 -5.669 13.135 1.00 90.12 98 TYR A CA 1
ATOM 748 C C . TYR A 1 98 ? 1.880 -5.934 12.088 1.00 90.12 98 TYR A C 1
ATOM 750 O O . TYR A 1 98 ? 1.776 -6.907 11.349 1.00 90.12 98 TYR A O 1
ATOM 758 N N . ASP A 1 99 ? 2.865 -5.048 11.992 1.00 83.19 99 ASP A N 1
ATOM 759 C CA . ASP A 1 99 ? 3.770 -5.038 10.843 1.00 83.19 99 ASP A CA 1
ATOM 760 C C . ASP A 1 99 ? 4.916 -6.056 11.017 1.00 83.19 99 ASP A C 1
ATOM 762 O O . ASP A 1 99 ? 5.327 -6.696 10.047 1.00 83.19 99 ASP A O 1
ATOM 766 N N . ASP A 1 100 ? 5.426 -6.232 12.244 1.00 87.50 100 ASP A N 1
ATOM 767 C CA . ASP A 1 100 ? 6.426 -7.246 12.622 1.00 87.50 100 ASP A CA 1
ATOM 768 C C . ASP A 1 100 ? 6.540 -7.386 14.161 1.00 87.50 100 ASP A C 1
ATOM 770 O O . ASP A 1 100 ? 6.662 -6.350 14.821 1.00 87.50 100 ASP A O 1
ATOM 774 N N . PRO A 1 101 ? 6.548 -8.614 14.741 1.00 79.25 101 PRO A N 1
ATOM 775 C CA . PRO A 1 101 ? 6.614 -8.874 16.194 1.00 79.25 101 PRO A CA 1
ATOM 776 C C . PRO A 1 101 ? 7.749 -8.142 16.920 1.00 79.25 101 PRO A C 1
ATOM 778 O O . PRO A 1 101 ? 7.552 -7.668 18.037 1.00 79.25 101 PRO A O 1
ATOM 781 N N . ASP A 1 102 ? 8.918 -8.045 16.287 1.00 86.62 102 ASP A N 1
ATOM 782 C CA . ASP A 1 102 ? 10.165 -7.690 16.964 1.00 86.62 102 ASP A CA 1
ATOM 783 C C . ASP A 1 102 ? 10.778 -6.388 16.425 1.00 86.62 102 ASP A C 1
ATOM 785 O O . ASP A 1 102 ? 11.518 -5.704 17.135 1.00 86.62 102 ASP A O 1
ATOM 789 N N . TYR A 1 103 ? 10.468 -6.027 15.176 1.00 89.44 103 TYR A N 1
ATOM 790 C CA . TYR A 1 103 ? 11.169 -4.977 14.433 1.00 89.44 103 TYR A CA 1
ATOM 791 C C . TYR A 1 103 ? 10.243 -3.992 13.706 1.00 89.44 103 TYR A C 1
ATOM 793 O O . TYR A 1 103 ? 10.684 -3.324 12.770 1.00 89.44 103 TYR A O 1
ATOM 801 N N . HIS A 1 104 ? 8.976 -3.866 14.114 1.00 85.62 104 HIS A N 1
ATOM 802 C CA . HIS A 1 104 ? 8.002 -2.983 13.451 1.00 85.62 104 HIS A CA 1
ATOM 803 C C . HIS A 1 104 ? 8.493 -1.531 13.295 1.00 85.62 104 HIS A C 1
ATOM 805 O O . HIS A 1 104 ? 8.245 -0.914 12.264 1.00 85.62 104 HIS A O 1
ATOM 811 N N . GLU A 1 105 ? 9.258 -0.988 14.251 1.00 90.69 105 GLU A N 1
ATOM 812 C CA . GLU A 1 105 ? 9.806 0.378 14.151 1.00 90.69 105 GLU A CA 1
ATOM 813 C C . GLU A 1 105 ? 10.972 0.526 13.154 1.00 90.69 105 GLU A C 1
ATOM 815 O O . GLU A 1 105 ? 11.318 1.645 12.778 1.00 90.69 105 GLU A O 1
ATOM 820 N N . ALA A 1 106 ? 11.587 -0.578 12.720 1.00 89.88 106 ALA A N 1
ATOM 821 C CA . ALA A 1 106 ? 12.719 -0.583 11.790 1.00 89.88 106 ALA A CA 1
ATOM 822 C C . ALA A 1 106 ? 12.307 -0.782 10.320 1.00 89.88 106 ALA A C 1
ATOM 824 O O . ALA A 1 106 ? 13.165 -0.737 9.439 1.00 89.88 106 ALA A O 1
ATOM 825 N N . LEU A 1 107 ? 11.017 -1.017 10.067 1.00 89.75 107 LEU A N 1
ATOM 826 C CA . LEU A 1 107 ? 10.446 -1.287 8.750 1.00 89.75 107 LEU A CA 1
ATOM 827 C C . LEU A 1 107 ? 9.495 -0.143 8.394 1.00 89.75 107 LEU A C 1
ATOM 829 O O . LEU A 1 107 ? 8.474 0.065 9.053 1.00 89.75 107 LEU A O 1
ATOM 833 N N . ASP A 1 108 ? 9.848 0.647 7.388 1.00 90.69 108 ASP A N 1
ATOM 834 C CA . ASP A 1 108 ? 9.131 1.858 6.975 1.00 90.69 108 ASP A CA 1
ATOM 835 C C . ASP A 1 108 ? 8.249 1.641 5.734 1.00 90.69 108 ASP A C 1
ATOM 837 O O . ASP A 1 108 ? 7.517 2.541 5.305 1.00 90.69 108 ASP A O 1
ATOM 841 N N . GLU A 1 109 ? 8.296 0.432 5.178 1.00 90.75 109 GLU A N 1
ATOM 842 C CA . GLU A 1 109 ? 7.570 -0.008 3.996 1.00 90.75 109 GLU A CA 1
ATOM 843 C C . GLU A 1 109 ? 6.268 -0.771 4.292 1.00 90.75 109 GLU A C 1
ATOM 845 O O . GLU A 1 109 ? 5.512 -1.063 3.364 1.00 90.75 109 GLU A O 1
ATOM 850 N N . ARG A 1 110 ? 5.995 -1.061 5.571 1.00 93.62 110 ARG A N 1
ATOM 851 C CA . ARG A 1 110 ? 4.817 -1.801 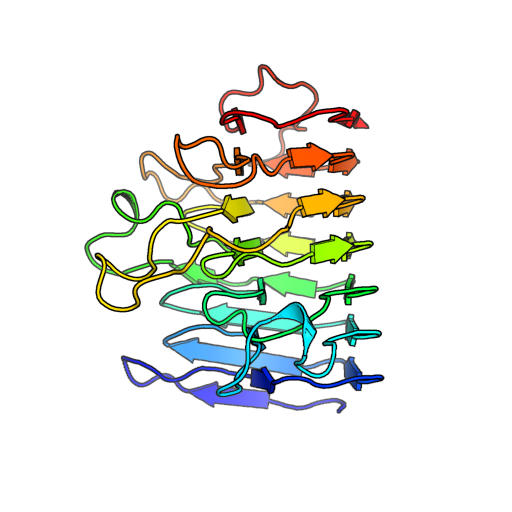6.055 1.00 93.62 110 ARG A CA 1
ATOM 852 C C . ARG A 1 110 ? 3.813 -0.878 6.741 1.00 93.62 110 ARG A C 1
ATOM 854 O O . ARG A 1 110 ? 4.205 0.106 7.372 1.00 93.62 110 ARG A O 1
ATOM 861 N N . ALA A 1 111 ? 2.529 -1.181 6.577 1.00 97.06 111 ALA A N 1
ATOM 862 C CA . ALA A 1 111 ? 1.426 -0.486 7.235 1.00 97.06 111 ALA A CA 1
ATOM 863 C C . ALA A 1 111 ? 0.110 -1.256 7.074 1.00 97.06 111 ALA A C 1
ATOM 865 O O . ALA A 1 111 ? -0.034 -2.118 6.203 1.00 97.06 111 ALA A O 1
ATOM 866 N N . ALA A 1 112 ? -0.915 -0.834 7.814 1.00 98.31 112 ALA A N 1
ATOM 867 C CA . ALA A 1 112 ? -2.293 -1.247 7.567 1.00 98.31 112 ALA A CA 1
ATOM 868 C C . ALA A 1 112 ? -2.717 -0.975 6.107 1.00 98.31 112 ALA A C 1
ATOM 870 O O . ALA A 1 112 ? -3.281 -1.851 5.449 1.00 98.31 112 ALA A O 1
ATOM 871 N N . LEU A 1 113 ? -2.417 0.217 5.581 1.00 98.69 113 LEU A N 1
ATOM 872 C CA . LEU A 1 113 ? -2.693 0.618 4.199 1.00 98.69 113 LEU A CA 1
ATOM 873 C C . LEU A 1 113 ? -1.367 0.912 3.483 1.00 98.69 113 LEU A C 1
ATOM 875 O O . LEU A 1 113 ? -0.794 1.990 3.659 1.00 98.69 113 LEU A O 1
ATOM 879 N N . ALA A 1 114 ? -0.865 -0.041 2.695 1.00 98.38 114 ALA A N 1
ATOM 880 C CA . ALA A 1 114 ? 0.490 0.026 2.156 1.00 98.38 114 ALA A CA 1
ATOM 881 C C . ALA A 1 114 ? 0.547 0.029 0.620 1.00 98.38 114 ALA A C 1
ATOM 883 O O . ALA A 1 114 ? -0.135 -0.744 -0.056 1.00 98.38 114 ALA A O 1
ATOM 884 N N . ILE A 1 115 ? 1.429 0.866 0.070 1.00 98.69 115 ILE A N 1
ATOM 885 C CA . ILE A 1 115 ? 1.904 0.816 -1.315 1.00 98.69 115 ILE A CA 1
ATOM 886 C C . ILE A 1 115 ? 3.436 0.839 -1.292 1.00 98.69 115 ILE A C 1
ATOM 888 O O . ILE A 1 115 ? 4.049 1.894 -1.122 1.00 98.69 115 ILE A O 1
ATOM 892 N N . CYS A 1 116 ? 4.065 -0.316 -1.491 1.00 98.06 116 CYS A N 1
ATOM 893 C CA . CYS A 1 116 ? 5.516 -0.458 -1.521 1.00 98.06 116 CYS A CA 1
ATOM 894 C C . CYS A 1 116 ? 5.999 -0.736 -2.949 1.00 98.06 116 CYS A C 1
ATOM 896 O O . CYS A 1 116 ? 5.690 -1.770 -3.542 1.00 98.06 116 CYS A O 1
ATOM 898 N N . CYS A 1 117 ? 6.778 0.180 -3.523 1.00 98.25 117 CYS A N 1
ATOM 899 C CA . CYS A 1 117 ? 7.370 -0.000 -4.843 1.00 98.25 117 CYS A CA 1
ATOM 900 C C . CYS A 1 117 ? 8.875 -0.246 -4.732 1.00 98.25 117 CYS A C 1
ATOM 902 O O . CYS A 1 117 ? 9.621 0.708 -4.525 1.00 98.25 117 CYS A O 1
ATOM 904 N N . ILE A 1 118 ? 9.345 -1.473 -4.957 1.00 97.75 118 ILE A N 1
ATOM 905 C CA . ILE A 1 118 ? 10.783 -1.776 -5.051 1.00 97.75 118 ILE A CA 1
ATOM 906 C C . ILE A 1 118 ? 11.287 -1.933 -6.492 1.00 97.75 118 ILE A C 1
ATOM 908 O O . ILE A 1 118 ? 12.468 -1.712 -6.730 1.00 97.75 118 ILE A O 1
ATOM 912 N N . HIS A 1 119 ? 10.418 -2.228 -7.469 1.00 97.94 119 HIS A N 1
ATOM 913 C CA . HIS A 1 119 ? 10.768 -2.154 -8.898 1.00 97.94 119 HIS A CA 1
ATOM 914 C C . HIS A 1 119 ? 10.021 -0.999 -9.559 1.00 97.94 119 HIS A C 1
ATOM 916 O O . HIS A 1 119 ? 8.795 -0.940 -9.473 1.00 97.94 119 HIS A O 1
ATOM 922 N N . GLY A 1 120 ? 10.740 -0.074 -10.198 1.00 97.88 120 GLY A N 1
ATOM 923 C CA . GLY A 1 120 ? 10.168 1.166 -10.722 1.00 97.88 120 GLY A CA 1
ATOM 924 C C . GLY A 1 120 ? 8.985 0.912 -11.664 1.00 97.88 120 GLY A C 1
ATOM 925 O O . GLY A 1 120 ? 9.152 0.350 -12.749 1.00 97.88 120 GLY A O 1
ATOM 926 N N . THR A 1 121 ? 7.789 1.327 -11.241 1.00 98.50 121 THR A N 1
ATOM 927 C CA . THR A 1 121 ? 6.550 1.232 -12.023 1.00 98.50 121 THR A CA 1
ATOM 928 C C . THR A 1 121 ? 5.531 2.297 -11.596 1.00 98.50 121 THR A C 1
ATOM 930 O O . THR A 1 121 ? 5.819 3.159 -10.758 1.00 98.50 121 THR A O 1
ATOM 933 N N . TYR A 1 122 ? 4.346 2.285 -12.205 1.00 98.69 122 TYR A N 1
ATOM 934 C CA . TYR A 1 122 ? 3.301 3.280 -11.994 1.00 98.69 122 TYR A CA 1
ATOM 935 C C . TYR A 1 122 ? 2.141 2.765 -11.137 1.00 98.69 122 TYR A C 1
ATOM 937 O O . TYR A 1 122 ? 1.652 1.654 -11.332 1.00 98.69 122 TYR A O 1
ATOM 945 N N . PHE A 1 123 ? 1.646 3.635 -10.256 1.00 98.88 123 PHE A N 1
ATOM 946 C CA . PHE A 1 123 ? 0.456 3.429 -9.429 1.00 98.88 123 PHE A CA 1
ATOM 947 C C . PHE A 1 123 ? -0.493 4.597 -9.650 1.00 98.88 123 PHE A C 1
ATOM 949 O O . PHE A 1 123 ? -0.084 5.749 -9.511 1.00 98.88 123 PHE A O 1
ATOM 956 N N . ARG A 1 124 ? -1.741 4.334 -10.040 1.00 98.81 124 ARG A N 1
ATOM 957 C CA . ARG A 1 124 ? -2.689 5.393 -10.408 1.00 98.81 124 ARG A CA 1
ATOM 958 C C . ARG A 1 124 ? -4.091 5.090 -9.924 1.00 98.81 124 ARG A C 1
ATOM 960 O O . ARG A 1 124 ? -4.561 3.965 -10.052 1.00 98.81 124 ARG A O 1
ATOM 967 N N . ASN A 1 125 ? -4.812 6.112 -9.474 1.00 98.88 125 ASN A N 1
ATOM 968 C CA . ASN A 1 125 ? -6.240 5.994 -9.161 1.00 98.88 125 ASN A CA 1
ATOM 969 C C . ASN A 1 125 ? -6.509 4.875 -8.135 1.00 98.88 125 ASN A C 1
ATOM 971 O O . ASN A 1 125 ? -7.249 3.928 -8.413 1.00 98.88 125 ASN A O 1
ATOM 975 N N . ILE A 1 126 ? -5.865 4.966 -6.972 1.00 98.94 126 ILE A N 1
ATOM 976 C CA . ILE A 1 126 ? -6.031 4.006 -5.875 1.00 98.94 126 ILE A CA 1
ATOM 977 C C . ILE A 1 126 ? -6.809 4.696 -4.761 1.00 98.94 126 ILE A C 1
ATOM 979 O O . ILE A 1 126 ? -6.463 5.812 -4.367 1.00 98.94 126 ILE A O 1
ATOM 983 N N . SER A 1 127 ? -7.875 4.060 -4.277 1.00 98.94 127 SER A N 1
ATOM 984 C CA . SER A 1 127 ? -8.716 4.636 -3.231 1.00 98.94 127 SER A CA 1
ATOM 985 C C . SER A 1 127 ? -8.989 3.684 -2.073 1.00 98.94 127 SER A C 1
ATOM 987 O O . SER A 1 127 ? -9.243 2.495 -2.258 1.00 98.94 127 SER A O 1
ATOM 989 N N . TYR A 1 128 ? -8.979 4.263 -0.877 1.00 98.94 128 TYR A N 1
ATOM 990 C CA . TYR A 1 128 ? -9.389 3.672 0.387 1.00 98.94 128 TYR A CA 1
ATOM 991 C C . TYR A 1 128 ? -10.553 4.521 0.911 1.00 98.94 128 TYR A C 1
ATOM 993 O O . TYR A 1 128 ? -10.364 5.693 1.238 1.00 98.94 128 TYR A O 1
ATOM 1001 N N . GLU A 1 129 ? -11.769 3.978 0.906 1.00 98.94 129 GLU A N 1
ATOM 1002 C CA . GLU A 1 129 ? -13.010 4.723 1.153 1.00 98.94 129 GLU A CA 1
ATOM 1003 C C . GLU A 1 129 ? -13.830 4.066 2.275 1.00 98.94 129 GLU A C 1
ATOM 1005 O O . GLU A 1 129 ? -14.220 2.907 2.154 1.00 98.94 129 GLU A O 1
ATOM 1010 N N . ASN A 1 130 ? -14.156 4.802 3.342 1.00 98.94 130 ASN A N 1
ATOM 1011 C CA . ASN A 1 130 ? -14.881 4.281 4.513 1.00 98.94 130 ASN A CA 1
ATOM 1012 C C . ASN A 1 130 ? -14.153 3.076 5.135 1.00 98.94 130 ASN A C 1
ATOM 1014 O O . ASN A 1 130 ? -14.639 1.941 5.070 1.00 98.94 130 ASN A O 1
ATOM 1018 N N . ILE A 1 131 ? -12.955 3.330 5.665 1.00 98.94 131 ILE A N 1
ATOM 1019 C CA . ILE A 1 131 ? -12.093 2.300 6.251 1.00 98.94 131 ILE A CA 1
ATOM 1020 C C . ILE A 1 131 ? -11.931 2.549 7.745 1.00 98.94 131 ILE A C 1
ATOM 1022 O O . ILE A 1 131 ? -11.449 3.604 8.149 1.00 98.94 131 ILE A O 1
ATOM 1026 N N . ASP A 1 132 ? -12.279 1.544 8.535 1.00 98.94 132 ASP A N 1
ATOM 1027 C CA . ASP A 1 132 ? -12.134 1.555 9.987 1.00 98.94 132 ASP A CA 1
ATOM 1028 C C . ASP A 1 132 ? -10.907 0.725 10.381 1.00 98.94 132 ASP A C 1
ATOM 1030 O O . ASP A 1 132 ? -10.817 -0.451 10.037 1.00 98.94 132 ASP A O 1
ATOM 1034 N N . VAL A 1 133 ? -9.957 1.311 11.102 1.00 98.88 133 VAL A N 1
ATOM 1035 C CA . VAL A 1 133 ? -8.721 0.664 11.560 1.00 98.88 133 VAL A CA 1
ATOM 1036 C C . VAL A 1 133 ? -8.713 0.665 13.082 1.00 98.88 133 VAL A C 1
ATOM 1038 O O . VAL A 1 133 ? -8.534 1.692 13.731 1.00 98.88 133 VAL A O 1
ATOM 1041 N N . TYR A 1 134 ? -8.959 -0.496 13.678 1.00 98.62 134 TYR A N 1
ATOM 1042 C CA . TYR A 1 134 ? -9.076 -0.613 15.130 1.00 98.62 134 TYR A CA 1
ATOM 1043 C C . TYR A 1 134 ? -7.716 -0.622 15.817 1.00 98.62 134 TYR A C 1
ATOM 1045 O O . TYR A 1 134 ? -7.553 0.047 16.835 1.00 98.62 134 TYR A O 1
ATOM 1053 N N . HIS A 1 135 ? -6.746 -1.336 15.247 1.00 97.19 135 HIS A N 1
ATOM 1054 C CA . HIS A 1 135 ? -5.382 -1.420 15.754 1.00 97.19 135 HIS A CA 1
ATOM 1055 C C . HIS A 1 135 ? -4.405 -1.480 14.580 1.00 97.19 135 HIS A C 1
ATOM 1057 O O . HIS A 1 135 ? -4.579 -2.305 13.681 1.00 97.19 135 HIS A O 1
ATOM 1063 N N . CYS A 1 136 ? -3.387 -0.622 14.598 1.00 96.69 136 CYS A N 1
ATOM 1064 C CA . CYS A 1 136 ? -2.255 -0.685 13.680 1.00 96.69 136 CYS A CA 1
ATOM 1065 C C . CYS A 1 136 ? -0.984 -0.157 14.350 1.00 96.69 136 CYS A C 1
ATOM 1067 O O . CYS A 1 136 ? -1.081 0.681 15.248 1.00 96.69 136 CYS A O 1
ATOM 1069 N N . GLU A 1 137 ? 0.179 -0.622 13.891 1.00 94.94 137 GLU A N 1
ATOM 1070 C CA . GLU A 1 137 ? 1.444 0.069 14.150 1.00 94.94 137 GLU A CA 1
ATOM 1071 C C . GLU A 1 137 ? 1.514 1.311 13.267 1.00 94.94 137 GLU A C 1
ATOM 1073 O O . GLU A 1 137 ? 1.288 2.416 13.748 1.00 94.94 137 GLU A O 1
ATOM 1078 N N . ARG A 1 138 ? 1.681 1.141 11.952 1.00 97.38 138 ARG A N 1
ATOM 1079 C CA . ARG A 1 138 ? 1.582 2.237 10.986 1.00 97.38 138 ARG A CA 1
ATOM 1080 C C . ARG A 1 138 ? 0.239 2.219 10.263 1.00 97.38 138 ARG A C 1
ATOM 1082 O O . ARG A 1 138 ? -0.225 1.174 9.805 1.00 97.38 138 ARG A O 1
ATOM 1089 N N . LEU A 1 139 ? -0.377 3.391 10.106 1.00 98.56 139 LEU A N 1
ATOM 1090 C CA . LEU A 1 139 ? -1.666 3.510 9.424 1.00 98.56 139 LEU A CA 1
ATOM 1091 C C . LEU A 1 139 ? -1.495 3.466 7.902 1.00 98.56 139 LEU A C 1
ATOM 1093 O O . LEU A 1 139 ? -2.162 2.684 7.225 1.00 98.56 139 LEU A O 1
ATOM 1097 N N . ILE A 1 140 ? -0.604 4.302 7.365 1.00 98.75 140 ILE A N 1
ATOM 1098 C CA . ILE A 1 140 ? -0.364 4.428 5.922 1.00 98.75 140 ILE A CA 1
ATOM 1099 C C . ILE A 1 140 ? 1.138 4.419 5.642 1.00 98.75 140 ILE A C 1
ATOM 1101 O O . ILE A 1 140 ? 1.889 5.176 6.257 1.00 98.75 140 ILE A O 1
ATOM 1105 N N . ALA A 1 141 ? 1.554 3.633 4.652 1.00 98.25 141 ALA A N 1
ATOM 1106 C CA . ALA A 1 141 ? 2.878 3.710 4.039 1.00 98.25 141 ALA A CA 1
ATOM 1107 C C . ALA A 1 141 ? 2.729 3.731 2.515 1.00 98.25 141 ALA A C 1
ATOM 1109 O O . ALA A 1 141 ? 2.105 2.843 1.944 1.00 98.25 141 ALA A O 1
ATOM 1110 N N . ALA A 1 142 ? 3.285 4.727 1.828 1.00 98.50 142 ALA A N 1
ATOM 1111 C CA . ALA A 1 142 ? 3.256 4.766 0.367 1.00 98.50 142 ALA A CA 1
ATOM 1112 C C . ALA A 1 142 ? 4.541 5.364 -0.202 1.00 98.50 142 ALA A C 1
ATOM 1114 O O . ALA A 1 142 ? 4.804 6.557 -0.032 1.00 98.50 142 ALA A O 1
ATOM 1115 N N . GLY A 1 143 ? 5.325 4.557 -0.916 1.00 98.19 143 GLY A N 1
ATOM 1116 C CA . GLY A 1 143 ? 6.543 5.066 -1.525 1.00 98.19 143 GLY A CA 1
ATOM 1117 C C . GLY A 1 143 ? 7.401 4.054 -2.267 1.00 98.19 143 GLY A C 1
ATOM 1118 O O . GLY A 1 143 ? 6.962 2.966 -2.645 1.00 98.19 143 GLY A O 1
ATOM 1119 N N . PHE A 1 144 ? 8.638 4.471 -2.524 1.00 98.19 144 PHE A N 1
ATOM 1120 C CA . PHE A 1 144 ? 9.615 3.739 -3.322 1.00 98.19 144 PHE A CA 1
ATOM 1121 C C . PHE A 1 144 ? 10.808 3.335 -2.468 1.00 98.19 144 PHE A C 1
ATOM 1123 O O . PHE A 1 144 ? 11.454 4.192 -1.869 1.00 98.19 144 PHE A O 1
ATOM 1130 N N . GLN A 1 145 ? 11.130 2.049 -2.463 1.00 96.69 145 GLN A N 1
ATOM 1131 C CA . GLN A 1 145 ? 12.160 1.471 -1.609 1.00 96.69 145 GLN A CA 1
ATOM 1132 C C . GLN A 1 145 ? 13.280 0.834 -2.452 1.00 96.69 145 GLN A C 1
ATOM 1134 O O . GLN A 1 145 ? 13.029 0.389 -3.578 1.00 96.69 145 GLN A O 1
ATOM 1139 N N . PRO A 1 146 ? 14.535 0.793 -1.959 1.00 96.25 146 PRO A N 1
ATOM 1140 C CA . PRO A 1 146 ? 15.624 0.082 -2.628 1.00 96.25 146 PRO A CA 1
ATOM 1141 C C . PRO A 1 146 ? 15.490 -1.439 -2.495 1.00 96.25 146 PRO A C 1
ATOM 1143 O O . PRO A 1 146 ? 16.088 -2.171 -3.279 1.00 96.25 146 PRO A O 1
ATOM 1146 N N . SER A 1 147 ? 14.764 -1.906 -1.483 1.00 96.12 147 SER A N 1
ATOM 1147 C CA . SER A 1 147 ? 14.557 -3.312 -1.158 1.00 96.12 147 SER A CA 1
ATOM 1148 C C . SER A 1 147 ? 13.403 -3.457 -0.167 1.00 96.12 147 SER A C 1
ATOM 1150 O O . SER A 1 147 ? 12.970 -2.469 0.417 1.00 96.12 147 SER A O 1
ATOM 1152 N N . PHE A 1 148 ? 12.952 -4.684 0.061 1.00 94.12 148 PHE A N 1
ATOM 1153 C CA . PHE A 1 148 ? 11.922 -5.038 1.036 1.00 94.12 148 PHE A CA 1
ATOM 1154 C C . PHE A 1 148 ? 12.473 -6.060 2.042 1.00 94.12 148 PHE A C 1
ATOM 1156 O O . PHE A 1 148 ? 13.376 -6.832 1.696 1.00 94.12 148 PHE A O 1
ATOM 1163 N N . TRP A 1 149 ? 11.946 -6.063 3.273 1.00 91.12 149 TRP A N 1
ATOM 1164 C CA . TRP A 1 149 ? 12.280 -7.024 4.337 1.00 91.12 149 TRP A CA 1
ATOM 1165 C C . TRP A 1 149 ? 13.789 -7.134 4.614 1.00 91.12 149 TRP A C 1
ATOM 1167 O O . TRP A 1 149 ? 14.461 -8.083 4.207 1.00 91.12 149 TRP A O 1
ATOM 1177 N N . PHE A 1 150 ? 14.343 -6.124 5.294 1.00 91.19 150 PHE A N 1
ATOM 1178 C CA . PHE A 1 150 ? 15.767 -6.053 5.675 1.00 91.19 150 PHE A CA 1
ATOM 1179 C C . PHE A 1 150 ? 16.758 -6.261 4.514 1.00 91.19 150 PHE A C 1
ATOM 1181 O O . PHE A 1 150 ? 17.883 -6.717 4.716 1.00 91.19 150 PHE A O 1
ATOM 1188 N N . GLY A 1 151 ? 16.351 -5.940 3.284 1.00 92.50 151 GLY A N 1
ATOM 1189 C CA . GLY A 1 151 ? 17.199 -6.104 2.104 1.00 92.50 151 GLY A CA 1
ATOM 1190 C C . GLY A 1 151 ? 17.164 -7.492 1.469 1.00 92.50 151 GLY A C 1
ATOM 1191 O O . GLY A 1 151 ? 17.862 -7.706 0.481 1.00 92.50 151 GLY A O 1
ATOM 1192 N N . PHE A 1 152 ? 16.366 -8.427 1.995 1.00 91.88 152 PHE A N 1
ATOM 1193 C CA . PHE A 1 152 ? 16.287 -9.787 1.464 1.00 91.88 152 PHE A CA 1
ATOM 1194 C C . PHE A 1 152 ? 15.680 -9.827 0.058 1.00 91.88 152 PHE A C 1
ATOM 1196 O O . PHE A 1 152 ? 16.100 -10.627 -0.778 1.00 91.88 152 PHE A O 1
ATOM 1203 N N . LEU A 1 153 ? 14.721 -8.939 -0.214 1.00 93.75 153 LEU A N 1
ATOM 1204 C CA . LEU A 1 153 ? 14.162 -8.733 -1.545 1.00 93.75 153 LEU A CA 1
ATOM 1205 C C . LEU A 1 153 ? 14.747 -7.448 -2.144 1.00 93.75 153 LEU A C 1
ATOM 1207 O O . LEU A 1 153 ? 14.262 -6.357 -1.830 1.00 93.75 153 LEU A O 1
ATOM 1211 N N . PRO A 1 154 ? 15.804 -7.531 -2.972 1.00 95.50 154 PRO A N 1
ATOM 1212 C CA . PRO A 1 154 ? 16.355 -6.357 -3.632 1.00 95.50 154 PRO A CA 1
ATOM 1213 C C . PRO A 1 154 ? 15.363 -5.793 -4.654 1.00 95.50 154 PRO A C 1
ATOM 1215 O O . PRO A 1 154 ? 14.656 -6.536 -5.333 1.00 95.50 154 PRO A O 1
ATOM 1218 N N . GLY A 1 155 ? 15.333 -4.469 -4.767 1.00 95.81 155 GLY A N 1
ATOM 1219 C CA . GLY A 1 155 ? 14.575 -3.743 -5.776 1.00 95.81 155 GLY A CA 1
ATOM 1220 C C . GLY A 1 155 ? 15.434 -3.245 -6.935 1.00 95.81 155 GLY A C 1
ATOM 1221 O O . GLY A 1 155 ? 16.661 -3.167 -6.845 1.00 95.81 155 GLY A O 1
ATOM 1222 N N . ASP A 1 156 ? 14.767 -2.820 -8.006 1.00 96.75 156 ASP A N 1
ATOM 1223 C CA . ASP A 1 156 ? 15.370 -2.112 -9.133 1.00 96.75 156 ASP A CA 1
ATOM 1224 C C . ASP A 1 156 ? 14.593 -0.830 -9.461 1.00 96.75 156 ASP A C 1
ATOM 1226 O O . ASP A 1 156 ? 13.529 -0.831 -10.081 1.00 96.75 156 ASP A O 1
ATOM 1230 N N . GLN A 1 157 ? 15.164 0.306 -9.067 1.00 97.75 157 GLN A N 1
ATOM 1231 C CA . GLN A 1 157 ? 14.598 1.631 -9.319 1.00 97.75 157 GLN A CA 1
ATOM 1232 C C . GLN A 1 157 ? 15.135 2.279 -10.606 1.00 97.75 157 GLN A C 1
ATOM 1234 O O . GLN A 1 157 ? 14.892 3.469 -10.823 1.00 97.75 157 GLN A O 1
ATOM 1239 N N . SER A 1 158 ? 15.863 1.548 -11.458 1.00 97.38 158 SER A N 1
ATOM 1240 C CA . SER A 1 158 ? 16.403 2.075 -12.720 1.00 97.38 158 SER A CA 1
ATOM 1241 C C . SER A 1 158 ? 15.321 2.362 -13.768 1.00 97.38 158 SER A C 1
ATOM 1243 O O . SER A 1 158 ? 15.507 3.218 -14.636 1.00 97.38 158 SER A O 1
ATOM 1245 N N . THR A 1 159 ? 14.162 1.710 -13.663 1.00 97.12 159 THR A N 1
ATOM 1246 C CA . THR A 1 159 ? 13.023 1.910 -14.563 1.00 97.12 159 THR A CA 1
ATOM 1247 C C . THR A 1 159 ? 12.165 3.127 -14.171 1.00 97.12 159 THR A C 1
ATOM 1249 O O . THR A 1 159 ? 12.161 3.557 -13.008 1.00 97.12 159 THR A O 1
ATOM 1252 N N . PRO A 1 160 ? 11.421 3.725 -15.126 1.00 97.25 160 PRO A N 1
ATOM 1253 C CA . PRO A 1 160 ? 10.467 4.797 -14.836 1.00 97.25 160 PRO A CA 1
ATOM 1254 C C . PRO A 1 160 ? 9.369 4.368 -13.855 1.00 97.25 160 PRO A C 1
ATOM 1256 O O . PRO A 1 160 ? 8.958 3.213 -13.838 1.00 97.25 160 PRO A O 1
ATOM 1259 N N . GLY A 1 161 ? 8.845 5.314 -13.074 1.00 97.88 161 GLY A N 1
ATOM 1260 C CA . GLY A 1 161 ? 7.743 5.050 -12.153 1.00 97.88 161 GLY A CA 1
ATOM 1261 C C . GLY A 1 161 ? 7.173 6.316 -11.526 1.00 97.88 161 GLY A C 1
ATOM 1262 O O . GLY A 1 161 ? 7.680 7.415 -11.748 1.00 97.88 161 GLY A O 1
ATOM 1263 N N . GLY A 1 162 ? 6.097 6.163 -10.761 1.00 98.56 162 GLY A N 1
ATOM 1264 C CA . GLY A 1 162 ? 5.408 7.275 -10.106 1.00 98.56 162 GLY A CA 1
ATOM 1265 C C . GLY A 1 162 ? 4.070 6.849 -9.513 1.00 98.56 162 GLY A C 1
ATOM 1266 O O . GLY A 1 162 ? 3.425 5.934 -10.026 1.00 98.56 162 GLY A O 1
ATOM 1267 N N . MET A 1 163 ? 3.643 7.522 -8.449 1.00 98.81 163 MET A N 1
ATOM 1268 C CA . MET A 1 163 ? 2.325 7.322 -7.848 1.00 98.81 163 MET A CA 1
ATOM 1269 C C . MET A 1 163 ? 1.475 8.560 -8.092 1.00 98.81 163 MET A C 1
ATOM 1271 O O . MET A 1 163 ? 1.948 9.672 -7.862 1.00 98.81 163 MET A O 1
ATOM 1275 N N . SER A 1 164 ? 0.233 8.393 -8.546 1.00 98.88 164 SER A N 1
ATOM 1276 C CA . SER A 1 164 ? -0.673 9.526 -8.691 1.00 98.88 164 SER A CA 1
ATOM 1277 C C . SER A 1 164 ? -2.132 9.243 -8.361 1.00 98.88 164 SER A C 1
ATOM 1279 O O . SER A 1 164 ? -2.642 8.141 -8.570 1.00 98.88 164 SER A O 1
ATOM 1281 N N . ASN A 1 165 ? -2.821 10.275 -7.865 1.00 98.81 165 ASN A N 1
ATOM 1282 C CA . ASN A 1 165 ? -4.234 10.212 -7.484 1.00 98.81 165 ASN A CA 1
ATOM 1283 C C . ASN A 1 165 ? -4.512 9.074 -6.482 1.00 98.81 165 ASN A C 1
ATOM 1285 O O . ASN A 1 165 ? -5.267 8.137 -6.767 1.00 98.81 165 ASN A O 1
ATOM 1289 N N . ILE A 1 166 ? -3.862 9.158 -5.319 1.00 98.88 166 ILE A N 1
ATOM 1290 C CA . ILE A 1 166 ? -4.036 8.221 -4.203 1.00 98.88 166 ILE A CA 1
ATOM 1291 C C . ILE A 1 166 ? -4.949 8.873 -3.170 1.00 98.88 166 ILE A C 1
ATOM 1293 O O . ILE A 1 166 ? -4.695 9.991 -2.719 1.00 98.88 166 ILE A O 1
ATOM 1297 N N . ARG A 1 167 ? -6.049 8.210 -2.823 1.00 98.94 167 ARG A N 1
ATOM 1298 C CA . ARG A 1 167 ? -7.133 8.830 -2.056 1.00 98.94 167 ARG A CA 1
ATOM 1299 C C . ARG A 1 167 ? -7.463 8.020 -0.815 1.00 98.94 167 ARG A C 1
ATOM 1301 O O . ARG A 1 167 ? -7.828 6.855 -0.922 1.00 98.94 167 ARG A O 1
ATOM 1308 N N . TYR A 1 168 ? -7.442 8.681 0.330 1.00 98.94 168 TYR A N 1
ATOM 1309 C CA . TYR A 1 168 ? -7.903 8.163 1.610 1.00 98.94 168 TYR A CA 1
ATOM 1310 C C . TYR A 1 168 ? -9.106 9.005 2.028 1.00 98.94 168 TYR A C 1
ATOM 1312 O O . TYR A 1 168 ? -8.971 10.194 2.313 1.00 98.94 168 TYR A O 1
ATOM 1320 N N . VAL A 1 169 ? -10.301 8.420 1.967 1.00 98.94 169 VAL A N 1
ATOM 1321 C CA . VAL A 1 169 ? -11.572 9.123 2.170 1.00 98.94 169 VAL A CA 1
ATOM 1322 C C . VAL A 1 169 ? -12.336 8.450 3.297 1.00 98.94 169 VAL A C 1
ATOM 1324 O O . VAL A 1 169 ? -12.727 7.294 3.169 1.00 98.94 169 VAL A O 1
ATOM 1327 N N . ASN A 1 170 ? -12.607 9.186 4.372 1.00 98.88 170 ASN A N 1
ATOM 1328 C CA . ASN A 1 170 ? -13.262 8.672 5.569 1.00 98.88 170 ASN A CA 1
ATOM 1329 C C . ASN A 1 170 ? -12.526 7.442 6.136 1.00 98.88 170 ASN A C 1
ATOM 1331 O O . ASN A 1 170 ? -13.078 6.345 6.192 1.00 98.88 170 ASN A O 1
ATOM 1335 N N . VAL A 1 171 ? -11.254 7.628 6.497 1.00 98.94 171 VAL A N 1
ATOM 1336 C CA . VAL A 1 171 ? -10.431 6.603 7.157 1.00 98.94 171 VAL A CA 1
ATOM 1337 C C . VAL A 1 171 ? -10.323 6.947 8.637 1.00 98.94 171 VAL A C 1
ATOM 1339 O O . VAL A 1 171 ? -9.901 8.051 8.976 1.00 98.94 171 VAL A O 1
ATOM 1342 N N . GLN A 1 172 ? -10.711 6.024 9.509 1.00 98.88 172 GLN A N 1
ATOM 1343 C CA . GLN A 1 172 ? -10.709 6.211 10.957 1.00 98.88 172 GLN A CA 1
ATOM 1344 C C . GLN A 1 172 ? -9.719 5.233 11.586 1.00 98.88 172 GLN A C 1
ATOM 1346 O O . GLN A 1 172 ? -9.896 4.030 11.437 1.00 98.88 172 GLN A O 1
ATOM 1351 N N . SER A 1 173 ? -8.703 5.722 12.296 1.00 98.69 173 SER A N 1
ATOM 1352 C CA . SER A 1 173 ? -7.853 4.891 13.151 1.00 98.69 173 SER A CA 1
ATOM 1353 C C . SER A 1 173 ? -8.160 5.153 14.619 1.00 98.69 173 SER A C 1
ATOM 1355 O O . SER A 1 173 ? -8.187 6.308 15.048 1.00 98.69 173 SER A O 1
ATOM 1357 N N . TYR A 1 174 ? -8.433 4.101 15.389 1.00 98.44 174 TYR A N 1
ATOM 1358 C CA . TYR A 1 174 ? -9.031 4.242 16.721 1.00 98.44 174 TYR A CA 1
ATOM 1359 C C . TYR A 1 174 ? -8.053 4.106 17.885 1.00 98.44 174 TYR A C 1
ATOM 1361 O O . TYR A 1 174 ? -8.246 4.777 18.898 1.00 98.44 174 TYR A O 1
ATOM 1369 N N . SER A 1 175 ? -7.037 3.252 17.765 1.00 96.56 175 SER A N 1
ATOM 1370 C CA . SER A 1 175 ? -6.136 2.930 18.878 1.00 96.56 175 SER A CA 1
ATOM 1371 C C . SER A 1 175 ? -4.712 3.381 18.602 1.00 96.56 175 SER A C 1
ATOM 1373 O O . SER A 1 175 ? -4.248 3.351 17.467 1.00 96.56 175 SER A O 1
ATOM 1375 N N . ASN A 1 176 ? -4.001 3.732 19.668 1.00 95.94 176 ASN A N 1
ATOM 1376 C CA . ASN A 1 176 ? -2.562 3.952 19.658 1.00 95.94 176 ASN A CA 1
ATOM 1377 C C . ASN A 1 176 ? -1.856 2.682 20.150 1.00 95.94 176 ASN A C 1
ATOM 1379 O O . ASN A 1 176 ? -2.215 2.172 21.214 1.00 95.94 176 ASN A O 1
ATOM 1383 N N . SER A 1 177 ? -0.879 2.164 19.403 1.00 93.69 177 SER A N 1
ATOM 1384 C CA . SER A 1 177 ? -0.091 1.001 19.839 1.00 93.69 177 SER A CA 1
ATOM 1385 C C . SER A 1 177 ? 0.921 1.338 20.941 1.00 93.69 177 SER A C 1
ATOM 1387 O O . SER A 1 177 ? 1.371 0.451 21.661 1.00 93.69 177 SER A O 1
ATOM 1389 N N . GLY A 1 178 ? 1.255 2.620 21.109 1.00 93.81 178 GLY A N 1
ATOM 1390 C CA . GLY A 1 178 ? 2.289 3.113 22.015 1.00 93.81 178 GLY A CA 1
ATOM 1391 C C . GLY A 1 178 ? 3.700 3.098 21.423 1.00 93.81 178 GLY A C 1
ATOM 1392 O O . GLY A 1 178 ? 4.624 3.542 22.104 1.00 93.81 178 GLY A O 1
ATOM 1393 N N . SER A 1 179 ? 3.876 2.613 20.189 1.00 93.38 179 SER A N 1
ATOM 1394 C CA . SER A 1 179 ? 5.164 2.636 19.488 1.00 93.38 179 SER A CA 1
ATOM 1395 C C . SER A 1 179 ? 5.484 4.022 18.921 1.00 93.38 179 SER A C 1
ATOM 1397 O O . SER A 1 179 ? 4.621 4.896 18.799 1.00 93.38 179 SER A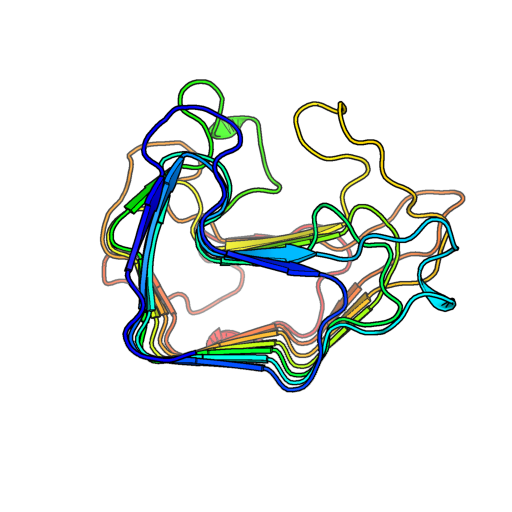 O 1
ATOM 1399 N N . ASN A 1 180 ? 6.736 4.224 18.515 1.00 94.06 180 ASN A N 1
ATOM 1400 C CA . ASN A 1 180 ? 7.193 5.471 17.895 1.00 94.06 180 ASN A CA 1
ATOM 1401 C C . ASN A 1 180 ? 6.569 5.732 16.514 1.00 94.06 1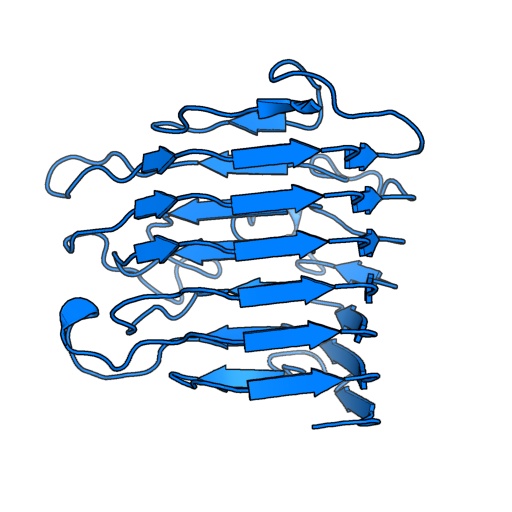80 ASN A C 1
ATOM 1403 O O . ASN A 1 180 ? 6.656 6.847 15.997 1.00 94.06 180 ASN A O 1
ATOM 1407 N N . ILE A 1 181 ? 5.964 4.712 15.905 1.00 95.38 181 ILE A N 1
ATOM 1408 C CA . ILE A 1 181 ? 5.335 4.788 14.583 1.00 95.38 181 ILE A CA 1
ATOM 1409 C C . ILE A 1 181 ? 3.812 4.646 14.650 1.00 95.38 181 ILE A C 1
ATOM 1411 O O . ILE A 1 181 ? 3.177 4.602 13.597 1.00 95.38 181 ILE A O 1
ATOM 1415 N N . ALA A 1 182 ? 3.239 4.611 15.860 1.00 95.81 182 ALA A N 1
ATOM 1416 C CA . ALA A 1 182 ? 1.811 4.452 16.094 1.00 95.81 182 ALA A CA 1
ATOM 1417 C C . ALA A 1 182 ? 0.987 5.424 15.232 1.00 95.81 182 ALA A C 1
ATOM 1419 O O . ALA A 1 182 ? 1.131 6.645 15.327 1.00 95.81 182 ALA A O 1
ATOM 1420 N N . ASN A 1 183 ? 0.112 4.875 14.387 1.00 97.56 183 ASN A N 1
ATOM 1421 C CA . ASN A 1 183 ? -0.749 5.608 13.454 1.00 97.56 183 ASN A CA 1
ATOM 1422 C C . ASN A 1 183 ? -0.022 6.504 12.438 1.00 97.56 183 ASN A C 1
ATOM 1424 O O . ASN A 1 183 ? -0.654 7.352 11.804 1.00 97.56 183 ASN A O 1
ATOM 1428 N N . GLN A 1 184 ? 1.284 6.324 12.244 1.00 98.19 184 GLN A N 1
ATOM 1429 C CA . GLN A 1 184 ? 2.054 7.139 11.313 1.00 98.19 184 GLN A CA 1
ATOM 1430 C C . GLN A 1 184 ? 1.492 7.028 9.885 1.00 98.19 184 GLN A C 1
ATOM 1432 O O . GLN A 1 184 ? 1.050 5.969 9.427 1.00 98.19 184 GLN A O 1
ATOM 1437 N N . ILE A 1 185 ? 1.533 8.149 9.173 1.00 98.62 185 ILE A N 1
ATOM 1438 C CA . ILE A 1 185 ? 1.286 8.257 7.740 1.00 98.62 185 ILE A CA 1
ATOM 1439 C C . ILE A 1 185 ? 2.628 8.619 7.105 1.00 98.62 185 ILE A C 1
ATOM 1441 O O . ILE A 1 185 ? 3.074 9.762 7.194 1.00 98.62 185 ILE A O 1
ATOM 1445 N N . HIS A 1 186 ? 3.286 7.641 6.487 1.00 98.31 186 HIS A N 1
ATOM 1446 C CA . HIS A 1 186 ? 4.591 7.812 5.854 1.00 98.31 186 HIS A CA 1
ATOM 1447 C C . HIS A 1 186 ? 4.451 7.784 4.330 1.00 98.31 186 HIS A C 1
ATOM 1449 O O . HIS A 1 186 ? 4.068 6.770 3.748 1.00 98.31 186 HIS A O 1
ATOM 1455 N N . ILE A 1 187 ? 4.738 8.904 3.666 1.00 98.62 187 ILE A N 1
ATOM 1456 C CA . ILE A 1 187 ? 4.614 9.020 2.207 1.00 98.62 187 ILE A CA 1
ATOM 1457 C C . ILE A 1 187 ? 5.893 9.614 1.639 1.00 98.62 187 ILE A C 1
ATOM 1459 O O . ILE A 1 187 ? 6.334 10.668 2.086 1.00 98.62 187 ILE A O 1
ATOM 1463 N N . TYR A 1 188 ? 6.487 8.962 0.644 1.00 98.25 188 TYR A N 1
ATOM 1464 C CA . TYR A 1 188 ? 7.796 9.350 0.125 1.00 98.25 188 TYR A CA 1
ATOM 1465 C C . TYR A 1 188 ? 7.969 8.953 -1.344 1.00 98.25 188 TYR A C 1
ATOM 1467 O O . TYR A 1 188 ? 7.634 7.854 -1.776 1.00 98.25 188 TYR A O 1
ATOM 1475 N N . GLY A 1 189 ? 8.507 9.872 -2.138 1.00 98.31 189 GLY A N 1
ATOM 1476 C CA . GLY A 1 189 ? 8.965 9.610 -3.497 1.00 98.31 189 GLY A CA 1
ATOM 1477 C C . GLY A 1 189 ? 10.374 9.010 -3.534 1.00 98.31 189 GLY A C 1
ATOM 1478 O O . GLY A 1 189 ? 10.948 8.628 -2.518 1.00 98.31 189 GLY A O 1
ATOM 1479 N N . TRP A 1 190 ? 10.956 8.964 -4.732 1.00 98.25 190 TRP A N 1
ATOM 1480 C CA . TRP A 1 190 ? 12.307 8.455 -4.972 1.00 98.25 190 TRP A CA 1
ATOM 1481 C C . TRP A 1 190 ? 13.215 9.535 -5.551 1.00 98.25 190 TRP A C 1
ATOM 1483 O O . TRP A 1 190 ? 12.855 10.190 -6.535 1.00 98.25 190 TRP A O 1
ATOM 1493 N N . GLN A 1 191 ? 14.419 9.667 -4.996 1.00 96.69 191 GLN A N 1
ATOM 1494 C CA . GLN A 1 191 ? 15.495 10.468 -5.572 1.00 96.69 191 GLN A CA 1
ATOM 1495 C C . GLN A 1 191 ? 16.847 9.823 -5.271 1.00 96.69 191 GLN A C 1
ATOM 1497 O O . GLN A 1 191 ? 17.292 9.796 -4.128 1.00 96.69 191 GLN A O 1
ATOM 1502 N N . ARG A 1 192 ? 17.517 9.322 -6.310 1.00 96.56 192 ARG A N 1
ATOM 1503 C CA . ARG A 1 192 ? 18.863 8.756 -6.207 1.00 96.56 192 ARG A CA 1
ATOM 1504 C C . ARG A 1 192 ? 19.603 8.946 -7.524 1.00 96.56 192 ARG A C 1
ATOM 1506 O O . ARG A 1 192 ? 19.042 8.696 -8.591 1.00 96.56 192 ARG A O 1
ATOM 1513 N N . GLU A 1 193 ? 20.858 9.373 -7.444 1.00 96.06 193 GLU A N 1
ATOM 1514 C CA . GLU A 1 193 ? 21.733 9.496 -8.613 1.00 96.06 193 GLU A CA 1
ATOM 1515 C C . GLU A 1 193 ? 21.792 8.176 -9.401 1.00 96.06 193 GLU A C 1
ATOM 1517 O O . GLU A 1 193 ? 21.781 7.090 -8.820 1.00 96.06 193 GLU A O 1
ATOM 1522 N N . GLY A 1 194 ? 21.810 8.269 -10.733 1.00 95.94 194 GLY A N 1
ATOM 1523 C CA . GLY A 1 194 ? 21.819 7.100 -11.618 1.00 95.94 194 GLY A CA 1
ATOM 1524 C C . GLY A 1 194 ? 20.461 6.411 -11.797 1.00 95.94 194 GLY A C 1
ATOM 1525 O O . GLY A 1 194 ? 20.386 5.414 -12.507 1.00 95.94 194 GLY A O 1
ATOM 1526 N N . THR A 1 195 ? 19.382 6.937 -11.206 1.00 97.88 195 THR A N 1
ATOM 1527 C CA . THR A 1 195 ? 18.015 6.425 -11.397 1.00 97.88 195 THR A CA 1
ATOM 1528 C C . THR A 1 195 ? 17.028 7.553 -11.715 1.00 97.88 195 THR A C 1
ATOM 1530 O O . THR A 1 195 ? 17.259 8.694 -11.305 1.00 97.88 195 THR A O 1
ATOM 1533 N N . PRO A 1 196 ? 15.909 7.277 -12.410 1.00 97.88 196 PRO A N 1
ATOM 1534 C CA . PRO A 1 196 ? 14.854 8.267 -12.595 1.00 97.88 196 PRO A CA 1
ATOM 1535 C C . PRO A 1 196 ? 14.219 8.666 -11.256 1.00 97.88 196 PRO A C 1
ATOM 1537 O O . PRO A 1 196 ? 13.812 7.790 -10.481 1.00 97.88 196 PRO A O 1
ATOM 1540 N N . SER A 1 197 ? 14.078 9.974 -11.011 1.00 97.75 197 SER A N 1
ATOM 1541 C CA . SER A 1 197 ? 13.263 10.503 -9.908 1.00 97.75 197 SER A CA 1
ATOM 1542 C C . SER A 1 197 ? 11.808 10.063 -10.057 1.00 97.75 197 SER A C 1
ATOM 1544 O O . SER A 1 197 ? 11.281 10.029 -11.170 1.00 97.75 197 SER A O 1
ATOM 1546 N N . LYS A 1 198 ? 11.148 9.756 -8.938 1.00 98.50 198 LYS A N 1
ATOM 1547 C CA . LYS A 1 198 ? 9.743 9.321 -8.913 1.00 98.50 198 LYS A CA 1
ATOM 1548 C C . LYS A 1 198 ? 8.988 10.141 -7.884 1.00 98.50 198 LYS A C 1
ATOM 1550 O O . LYS A 1 198 ? 9.464 10.307 -6.761 1.00 98.50 198 LYS A O 1
ATOM 1555 N N . SER A 1 199 ? 7.836 10.668 -8.275 1.00 98.50 199 SER A N 1
ATOM 1556 C CA . SER A 1 199 ? 6.981 11.461 -7.399 1.00 98.50 199 SER A CA 1
ATOM 1557 C C . SER A 1 199 ? 5.806 10.652 -6.865 1.00 98.50 199 SER A C 1
ATOM 1559 O O . SER A 1 199 ? 5.365 9.673 -7.477 1.00 98.50 199 SER A O 1
ATOM 1561 N N . VAL A 1 200 ? 5.287 11.114 -5.729 1.00 98.75 200 VAL A N 1
ATOM 1562 C CA . VAL A 1 200 ? 3.939 10.800 -5.256 1.00 98.75 200 VAL A CA 1
ATOM 1563 C C . VAL A 1 200 ? 3.111 12.074 -5.417 1.00 98.75 200 VAL A C 1
ATOM 1565 O O . VAL A 1 200 ? 3.327 13.048 -4.700 1.00 98.75 200 VAL A O 1
ATOM 1568 N N . ASP A 1 201 ? 2.221 12.095 -6.407 1.00 98.75 201 ASP A N 1
ATOM 1569 C CA . ASP A 1 201 ? 1.514 13.295 -6.867 1.00 98.75 201 ASP A CA 1
ATOM 1570 C C . ASP A 1 201 ? -0.005 13.185 -6.683 1.00 98.75 201 ASP A C 1
ATOM 1572 O O . ASP A 1 201 ? -0.661 12.288 -7.213 1.00 98.75 201 ASP A O 1
ATOM 1576 N N . GLY A 1 202 ? -0.599 14.127 -5.955 1.00 98.50 202 GLY A N 1
ATOM 1577 C CA . GLY A 1 202 ? -2.049 14.175 -5.793 1.00 98.50 202 GLY A CA 1
ATOM 1578 C C . GLY A 1 202 ? -2.538 13.148 -4.778 1.00 98.50 202 GLY A C 1
ATOM 1579 O O . GLY A 1 202 ? -3.349 12.277 -5.098 1.00 98.50 202 GLY A O 1
ATOM 1580 N N . VAL A 1 203 ? -2.034 13.253 -3.547 1.00 98.81 203 VAL A N 1
ATOM 1581 C CA . VAL A 1 203 ? -2.562 12.512 -2.395 1.00 98.81 203 VAL A CA 1
ATOM 1582 C C . VAL A 1 203 ? -3.706 13.302 -1.768 1.00 98.81 203 VAL A C 1
ATOM 1584 O O . VAL A 1 203 ? -3.545 14.476 -1.444 1.00 98.81 203 VAL A O 1
ATOM 1587 N N . LEU A 1 204 ? -4.854 12.663 -1.561 1.00 98.88 204 LEU A N 1
ATOM 1588 C CA . LEU A 1 204 ? -5.983 13.243 -0.833 1.00 98.88 204 LEU A CA 1
ATOM 1589 C C . LEU A 1 204 ? -6.171 12.527 0.503 1.00 98.88 204 LEU A C 1
ATOM 1591 O O . LEU A 1 204 ? -6.411 11.320 0.506 1.00 98.88 204 LEU A O 1
ATOM 1595 N N . LEU A 1 205 ? -6.165 13.286 1.598 1.00 98.88 205 LEU A N 1
ATOM 1596 C CA . LEU A 1 205 ? -6.704 12.876 2.893 1.00 98.88 205 LEU A CA 1
ATOM 1597 C C . LEU A 1 205 ? -8.016 13.642 3.128 1.00 98.88 205 LEU A C 1
ATOM 1599 O O . LEU A 1 205 ? -7.995 14.829 3.427 1.00 98.88 205 LEU A O 1
ATOM 1603 N N . ASP A 1 206 ? -9.162 12.995 2.929 1.00 98.81 206 ASP A N 1
ATOM 1604 C CA . ASP A 1 206 ? -10.498 13.580 3.140 1.00 98.81 206 ASP A CA 1
ATOM 1605 C C . ASP A 1 206 ? -11.167 12.885 4.325 1.00 98.81 206 ASP A C 1
ATOM 1607 O O . ASP A 1 206 ? -11.438 11.687 4.252 1.00 98.81 206 ASP A O 1
ATOM 1611 N N . ARG A 1 207 ? -11.436 13.606 5.415 1.00 98.75 207 ARG A N 1
ATOM 1612 C CA . ARG A 1 207 ? -11.991 13.058 6.665 1.00 98.75 207 ARG A CA 1
ATOM 1613 C C . ARG A 1 207 ? -11.175 11.878 7.211 1.00 98.75 207 ARG A C 1
ATOM 1615 O O . ARG A 1 207 ? -11.742 10.869 7.630 1.00 98.75 207 ARG A O 1
ATOM 1622 N N . VAL A 1 208 ? -9.847 11.991 7.188 1.00 98.88 208 VAL A N 1
ATOM 1623 C CA . VAL A 1 208 ? -8.950 11.043 7.868 1.00 98.88 208 VAL A CA 1
ATOM 1624 C C . VAL A 1 208 ? -8.827 11.443 9.334 1.00 98.88 208 VAL A C 1
ATOM 1626 O O . VAL A 1 208 ? -8.620 12.616 9.642 1.00 98.88 208 VAL A O 1
ATOM 1629 N N . CYS A 1 209 ? -8.979 10.483 10.237 1.00 98.75 209 CYS A N 1
ATOM 1630 C CA . CYS A 1 209 ? -9.024 10.717 11.673 1.00 98.75 209 CYS A CA 1
ATOM 1631 C C . CYS A 1 209 ? -8.161 9.691 12.406 1.00 98.75 209 CYS A C 1
ATOM 1633 O O . CYS A 1 209 ? -8.265 8.496 12.134 1.00 98.75 209 CYS A O 1
ATOM 1635 N N . ILE A 1 210 ? -7.337 10.153 13.341 1.00 98.75 210 ILE A N 1
ATOM 1636 C CA . ILE A 1 210 ? -6.483 9.325 14.192 1.00 98.75 210 ILE A CA 1
ATOM 1637 C C . ILE A 1 210 ? -6.861 9.615 15.641 1.00 98.75 210 ILE A C 1
ATOM 1639 O O . ILE A 1 210 ? -6.813 10.763 16.081 1.00 98.75 210 ILE A O 1
ATOM 1643 N N . GLU A 1 211 ? -7.281 8.589 16.378 1.00 98.12 211 GLU A N 1
ATOM 1644 C CA . GLU A 1 211 ? -7.677 8.682 17.790 1.00 98.12 211 GLU A CA 1
ATOM 1645 C C . GLU A 1 211 ? -8.734 9.776 18.039 1.00 98.12 211 GLU A C 1
ATOM 1647 O O . GLU A 1 211 ? -8.674 10.553 18.995 1.00 98.12 211 GLU A O 1
ATOM 1652 N N . GLY A 1 212 ? -9.701 9.881 17.123 1.00 97.56 212 GLY A N 1
ATOM 1653 C CA . GLY A 1 212 ? -10.762 10.889 17.175 1.00 97.56 212 GLY A CA 1
ATOM 1654 C C . GLY A 1 212 ? -10.331 12.307 16.771 1.00 97.56 212 GLY A C 1
ATOM 1655 O O . GLY A 1 212 ? -11.154 13.222 16.829 1.00 97.56 212 GLY A O 1
ATOM 1656 N N . LYS A 1 213 ? -9.076 12.512 16.350 1.00 98.19 213 LYS A N 1
ATOM 1657 C CA . LYS A 1 213 ? -8.554 13.804 15.886 1.00 98.19 213 LYS A CA 1
ATOM 1658 C C . LYS A 1 213 ? -8.404 13.820 14.361 1.00 98.19 213 LYS A C 1
ATOM 1660 O O . LYS A 1 213 ? -7.758 12.932 13.806 1.00 98.19 213 LYS A O 1
ATOM 1665 N N . PRO A 1 214 ? -8.959 14.823 13.663 1.00 98.25 214 PRO A N 1
ATOM 1666 C CA . PRO A 1 214 ? -8.844 14.910 12.213 1.00 98.25 214 PRO A CA 1
ATOM 1667 C C . PRO A 1 214 ? -7.429 15.313 11.775 1.00 98.25 214 PRO A C 1
ATOM 1669 O O . PRO A 1 214 ? -6.856 16.262 12.313 1.00 98.25 214 PRO A O 1
ATOM 1672 N N . VAL A 1 215 ? -6.917 14.654 10.734 1.00 98.44 215 VAL A N 1
ATOM 1673 C CA . VAL A 1 215 ? -5.673 15.024 10.045 1.00 98.44 215 VAL A CA 1
ATOM 1674 C C . VAL A 1 215 ? -5.994 16.118 9.029 1.00 98.44 215 VAL A C 1
ATOM 1676 O O . VAL A 1 215 ? -6.636 15.868 8.011 1.00 98.44 215 VAL A O 1
ATOM 1679 N N . THR A 1 216 ? -5.574 17.352 9.308 1.00 97.25 216 THR A N 1
ATOM 1680 C CA . THR A 1 216 ? -6.048 18.545 8.569 1.00 97.25 216 THR A CA 1
ATOM 1681 C C . THR A 1 216 ? -4.964 19.295 7.802 1.00 97.25 216 THR A C 1
ATOM 1683 O O . THR A 1 216 ? -5.270 20.222 7.052 1.00 97.25 216 THR A O 1
ATOM 1686 N N . SER A 1 217 ? -3.692 18.937 7.978 1.00 97.44 217 SER A N 1
ATOM 1687 C CA . SER A 1 21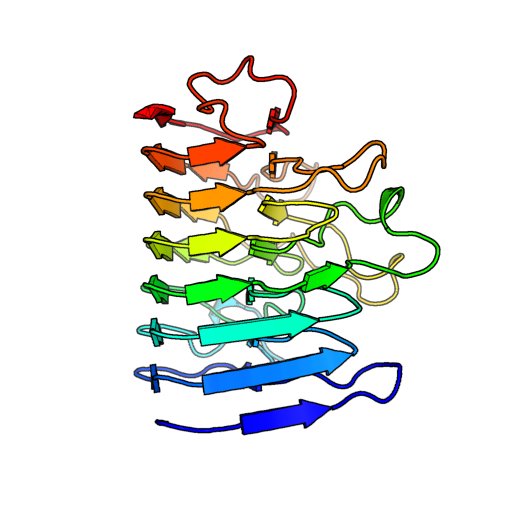7 ? -2.584 19.647 7.339 1.00 97.44 217 SER A CA 1
ATOM 1688 C C . SER A 1 217 ? -1.324 18.795 7.250 1.00 97.44 217 SER A C 1
ATOM 1690 O O . SER A 1 217 ? -1.183 17.791 7.945 1.00 97.44 217 SER A O 1
ATOM 1692 N N . ALA A 1 218 ? -0.368 19.253 6.440 1.00 95.81 218 ALA A N 1
ATOM 1693 C CA . ALA A 1 218 ? 0.932 18.607 6.305 1.00 95.81 218 ALA A CA 1
ATOM 1694 C C . ALA A 1 218 ? 1.824 18.724 7.559 1.00 95.81 218 ALA A C 1
ATOM 1696 O O . ALA A 1 218 ? 2.863 18.081 7.626 1.00 95.81 218 ALA A O 1
ATOM 1697 N N . SER A 1 219 ? 1.434 19.550 8.536 1.00 96.62 219 SER A N 1
ATOM 1698 C CA . SER A 1 219 ? 2.119 19.688 9.826 1.00 96.62 219 SER A CA 1
ATOM 1699 C C . SER A 1 219 ? 1.549 18.782 10.922 1.00 96.62 219 SER A C 1
ATOM 1701 O O . SER A 1 219 ? 1.914 18.948 12.084 1.00 96.62 219 SER A O 1
ATOM 1703 N N . ASP A 1 220 ? 0.619 17.878 10.593 1.00 98.06 220 ASP A N 1
ATOM 1704 C CA . ASP A 1 220 ? 0.115 16.895 11.555 1.00 98.06 220 ASP A CA 1
ATOM 1705 C C . ASP A 1 220 ? 1.271 16.030 12.092 1.00 98.06 220 ASP A C 1
ATOM 1707 O O . ASP A 1 220 ? 2.093 15.570 11.297 1.00 98.06 220 ASP A O 1
ATOM 1711 N N . PRO A 1 221 ? 1.360 15.790 13.412 1.00 96.81 221 PRO A N 1
ATOM 1712 C CA . PRO A 1 221 ? 2.464 15.032 13.998 1.00 96.81 221 PRO A CA 1
ATOM 1713 C C . PRO A 1 221 ? 2.546 13.574 13.527 1.00 96.81 221 PRO A C 1
ATOM 1715 O O . PRO A 1 221 ? 3.618 12.983 13.620 1.00 96.81 221 PRO A O 1
ATOM 1718 N N . HIS A 1 222 ? 1.457 12.986 13.019 1.00 97.81 222 HIS A N 1
ATOM 1719 C CA . HIS A 1 222 ? 1.489 11.625 12.475 1.00 97.81 222 HIS A CA 1
ATOM 1720 C C . HIS A 1 222 ? 2.032 11.577 11.045 1.00 97.81 222 HIS A C 1
ATOM 1722 O O . HIS A 1 222 ? 2.300 10.490 10.533 1.00 97.81 222 HIS A O 1
ATOM 1728 N N . LEU A 1 223 ? 2.164 12.724 10.374 1.00 97.88 223 LEU A N 1
ATOM 1729 C CA . LEU A 1 223 ? 2.543 12.776 8.973 1.00 97.88 223 LEU A CA 1
ATOM 1730 C C . LEU A 1 223 ? 4.058 12.924 8.814 1.00 97.88 223 LEU A C 1
ATOM 1732 O O . LEU A 1 223 ? 4.654 13.927 9.201 1.00 97.88 223 LEU A O 1
ATOM 1736 N N . VAL A 1 224 ? 4.668 11.939 8.161 1.00 97.69 224 VAL A N 1
ATOM 1737 C CA . VAL A 1 224 ? 6.077 11.955 7.767 1.00 97.69 224 VAL A CA 1
ATOM 1738 C C . VAL A 1 224 ? 6.137 11.969 6.245 1.00 97.69 224 VAL A C 1
ATOM 1740 O O . VAL A 1 224 ? 5.723 11.019 5.581 1.00 97.69 224 VAL A O 1
ATOM 1743 N N . LEU A 1 225 ? 6.629 13.073 5.682 1.00 97.62 225 LEU A N 1
ATOM 1744 C CA . LEU A 1 225 ? 6.745 13.254 4.238 1.00 97.62 225 LEU A CA 1
ATOM 1745 C C . LEU A 1 225 ? 8.208 13.192 3.807 1.00 97.62 225 LEU A C 1
ATOM 1747 O O . LEU A 1 225 ? 9.041 13.967 4.277 1.00 97.62 225 LEU A O 1
ATOM 1751 N N . GLY A 1 226 ? 8.503 12.280 2.889 1.00 96.25 226 GLY A N 1
ATOM 1752 C CA . GLY A 1 226 ? 9.793 12.176 2.225 1.00 96.25 226 GLY A CA 1
ATOM 1753 C C . GLY A 1 226 ? 9.905 13.069 0.981 1.00 96.25 226 GLY A C 1
ATOM 1754 O O . GLY A 1 226 ? 9.061 13.934 0.726 1.00 96.25 226 GLY A O 1
ATOM 1755 N N . PRO A 1 227 ? 10.958 12.873 0.168 1.00 95.88 227 PRO A N 1
ATOM 1756 C CA . PRO A 1 227 ? 11.200 13.682 -1.023 1.00 95.88 227 PRO A CA 1
ATOM 1757 C C . PRO A 1 227 ? 10.113 13.482 -2.087 1.00 95.88 227 PRO A C 1
ATOM 1759 O O . PRO A 1 227 ? 9.456 12.448 -2.132 1.00 95.88 227 PRO A O 1
ATOM 1762 N N . ASN A 1 228 ? 9.969 14.441 -3.005 1.00 97.44 228 ASN A N 1
ATOM 1763 C CA . ASN A 1 228 ? 9.130 14.329 -4.209 1.00 97.44 228 ASN A CA 1
ATOM 1764 C C . ASN A 1 228 ? 7.643 13.982 -3.965 1.00 97.44 228 ASN A C 1
ATOM 1766 O O . ASN A 1 228 ? 6.980 13.449 -4.859 1.00 97.44 228 ASN A O 1
ATOM 1770 N N . VAL A 1 229 ? 7.104 14.313 -2.789 1.00 98.31 229 VAL A N 1
ATOM 1771 C CA . VAL A 1 229 ? 5.657 14.309 -2.528 1.00 98.31 229 VAL A CA 1
ATOM 1772 C C . VAL A 1 229 ? 5.084 15.671 -2.908 1.00 98.31 229 VAL A C 1
ATOM 1774 O O . VAL A 1 229 ? 5.542 16.701 -2.414 1.00 98.31 229 VAL A O 1
ATOM 1777 N N . VAL A 1 230 ? 4.097 15.695 -3.803 1.00 98.00 230 VAL A N 1
ATOM 1778 C CA . VAL A 1 230 ? 3.534 16.935 -4.357 1.00 98.00 230 VAL A CA 1
ATOM 1779 C C . VAL A 1 230 ? 2.007 16.886 -4.427 1.00 98.00 230 VAL A C 1
ATOM 1781 O O . VAL A 1 230 ? 1.398 15.819 -4.492 1.00 98.00 230 VAL A O 1
ATOM 1784 N N . ASN A 1 231 ? 1.376 18.064 -4.401 1.00 98.06 231 ASN A N 1
ATOM 1785 C CA . ASN A 1 231 ? -0.079 18.237 -4.509 1.00 98.06 231 ASN A CA 1
ATOM 1786 C C . ASN A 1 231 ? -0.898 17.448 -3.466 1.00 98.06 231 ASN A C 1
ATOM 1788 O O . ASN A 1 231 ? -1.971 16.921 -3.764 1.00 98.06 231 ASN A O 1
ATOM 1792 N N . MET A 1 232 ? -0.410 17.377 -2.225 1.00 98.06 232 MET A N 1
ATOM 1793 C CA . MET A 1 232 ? -1.161 16.782 -1.121 1.00 98.06 232 MET A CA 1
ATOM 1794 C C . MET A 1 232 ? -2.304 17.703 -0.671 1.00 98.06 232 MET A C 1
ATOM 1796 O O . MET A 1 232 ? -2.105 18.898 -0.462 1.00 98.06 232 MET A O 1
ATOM 1800 N N . THR A 1 233 ? -3.505 17.147 -0.525 1.00 98.56 233 THR A N 1
ATOM 1801 C CA . THR A 1 233 ? -4.729 17.878 -0.169 1.00 98.56 233 THR A CA 1
ATOM 1802 C C . THR A 1 233 ? -5.383 17.270 1.068 1.00 98.56 233 THR A C 1
ATOM 1804 O O . THR A 1 233 ? -5.469 16.049 1.182 1.00 98.56 233 THR A O 1
ATOM 1807 N N . PHE A 1 234 ? -5.908 18.129 1.943 1.00 98.62 234 PHE A N 1
ATOM 1808 C CA . PHE A 1 234 ? -6.619 17.764 3.170 1.00 98.62 234 PHE A CA 1
ATOM 1809 C C . PHE A 1 234 ? -8.048 18.319 3.107 1.00 98.62 234 PHE A C 1
ATOM 1811 O O . PHE A 1 234 ? -8.227 19.468 2.686 1.00 98.62 234 PHE A O 1
ATOM 1818 N N . LYS A 1 235 ? -9.058 17.515 3.453 1.00 96.12 235 LYS A N 1
ATOM 1819 C CA . LYS A 1 235 ? -10.483 17.894 3.432 1.00 96.12 235 LYS A CA 1
ATOM 1820 C C . LYS A 1 235 ? -11.252 17.343 4.624 1.00 96.12 235 LYS A C 1
ATOM 1822 O O . LYS A 1 235 ? -10.848 16.281 5.144 1.00 96.12 235 LYS A O 1
#

pLDDT: mean 96.57, std 3.27, range [79.25, 98.94]

Solvent-accessible surface area (backbone atoms only — not comparable to full-atom values): 10819 Å² total; per-residue (Å²): 89,69,68,47,75,42,83,30,81,56,80,66,86,22,56,45,40,82,43,61,46,42,62,74,45,51,42,33,47,29,40,26,33,10,18,14,26,20,28,34,37,31,14,81,60,94,57,60,20,80,78,29,57,46,30,29,45,36,38,38,34,41,36,37,33,28,10,58,17,36,14,34,43,29,35,35,69,37,28,25,17,36,30,39,33,44,36,38,41,32,56,26,37,34,65,30,24,30,43,36,92,88,50,42,87,80,48,79,62,42,6,34,41,18,35,26,36,14,29,29,30,36,37,35,48,35,38,40,34,44,34,41,32,48,34,27,38,25,41,31,11,39,36,53,40,72,38,41,78,96,56,76,45,74,38,46,49,67,42,67,40,34,37,34,44,39,36,38,33,42,30,40,33,60,45,78,66,81,53,99,42,37,51,20,36,40,39,26,22,37,81,52,90,94,35,57,66,21,39,34,37,35,39,36,33,31,54,25,26,51,66,88,41,72,52,69,55,88,79,37,88,46,51,46,77,47,56,55,58,38,69,71,45,59,81

Mean predicted aligned error: 2.71 Å

Foldseek 3Di:
DEPEEEAAADDDDWEQEEAELDEQEEYYQYEAATQEEPYEYAYDDPDALLPGRAAEDYYYENYEFEYQAFEPAEYYLHRSHQEAYHHEHEQYEDQEEHHDPPQSVVFQQGWNAGYEAQEAHEYENYEYEQYEYAYMLEHAHHEYDQHHDVRPGGGHQQDHYEYEQYEYAQYEYADFPPDPLTHAHEYEWDDDPNHDTYAHEHYEDENYYHNNHGDADCPPPRYHYYPRYYNYYYD

Nearest PDB structures (foldseek):
  2uve-assembly2_B  TM=4.776E-01  e=5.898E-04  Yersinia enterocolitica
  2uve-assembly1_A  TM=5.146E-01  e=3.701E-03  Yersinia enterocolitica
  7b8b-assembly2_B  TM=6.450E-01  e=1.962E-01  Arabidopsis thaliana
  4y9v-assembly1_A  TM=3.466E-01  e=7.642E-02  Acinetobacter phage AP22
  5jmc-assembly4_H  TM=3.430E-01  e=8.699E-01  Rattus norvegicus

Secondary struc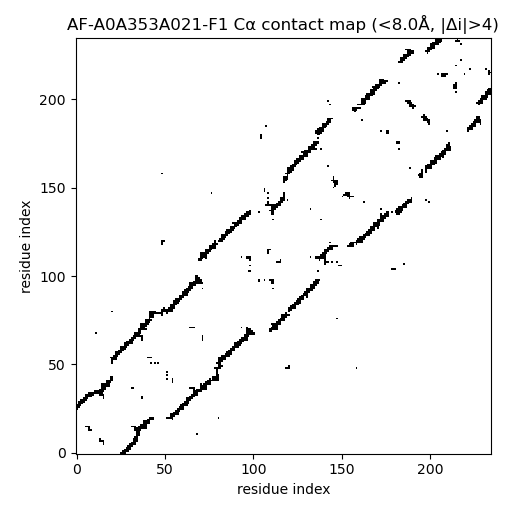ture (DSSP, 8-state):
-BS-EEE--SSSSB-SEEEES-EEEEEES-EEEEBS-SEEEEE--SS-GGGSPPEEEEEEES-EEEESSS-SEEEEEEE--S-EEEEEEEEEEEEEE-S-TTTGGG-SS--SEEEEESB--EEEEEEEEEEEESSBSEEEEEEE-SEETTTTEE-B-SS--EEEEEEEEEEEE----SSTTTTEEEEE-B--TTS--B-EEEEEEES-EETTEE--STT-TTEEE-TTEE--EE-